Protein AF-0000000087668543 (afdb_homodimer)

Foldseek 3Di:
DDPPPPPPPPPPPPPPPPPPVVPPVPDDPDPDPDDDDCPPPVCCVDVPPCDLVLLLLLLQLVVQLVVLCVVLVVVLVVDDDPVVNVVSVVVSVVSNQVSSVVRPPGHPVRSVVLVVCLVVPVVSVVSNVVSNVVNDDDPD/DCPPPPPPPPPPPPPPPPPPVPDPPPDPPDPDPDDPDCPPPVCCVPVPPCDLVLLLLLLQLVVQLVVLCVVLVVVLVVDDDPVVNVVSVVVSVVSNQVSSVVRPPGHPVRSVVLVVCLVVPVVSVVSNVVSNVVNDDPPD

Organism: NCBI:txid484088

pLDDT: mean 70.45, std 29.73, range [24.36, 97.38]

Solvent-accessible surface area (backbone atoms only — not comparable to full-atom values): 17008 Å² total; per-residue (Å²): 137,85,77,74,76,72,77,75,76,76,79,76,79,79,77,81,74,76,78,71,78,69,67,73,80,75,77,85,73,80,83,73,80,72,82,79,77,78,72,76,61,84,52,80,59,65,93,59,71,82,44,70,68,43,43,43,27,40,31,54,23,49,53,46,32,51,49,47,52,54,57,46,50,54,52,46,74,72,42,85,49,69,63,60,36,50,43,50,50,53,51,41,19,44,49,40,44,47,38,29,58,68,29,69,80,40,46,63,68,52,46,47,48,48,49,52,42,33,73,74,31,71,69,49,32,52,54,38,50,56,36,33,63,71,66,44,75,76,73,126,134,86,70,76,74,75,74,78,77,78,80,77,80,78,78,83,74,78,78,70,87,57,74,74,80,75,75,83,74,83,81,70,79,70,80,79,76,79,72,74,60,82,52,78,61,63,95,59,71,81,45,69,69,44,43,43,27,40,31,54,22,49,53,45,33,51,48,45,51,52,57,44,51,54,52,46,74,73,42,87,48,69,61,59,35,50,45,52,50,54,51,44,18,45,48,40,45,46,36,28,60,67,29,71,79,41,46,64,68,53,45,47,50,50,52,52,42,32,72,75,30,71,69,48,31,51,54,36,51,55,37,34,65,71,67,42,76,77,74,126

Radius of gyration: 25.41 Å; Cα contacts (8 Å, |Δi|>4): 187; chains: 2; bounding box: 83×74×74 Å

Nearest PDB structures (foldseek):
  5mmm-assembly1_t  TM=3.058E-01  e=9.313E+00  Spinacia oleracea
  2z0n-assembly1_A-2 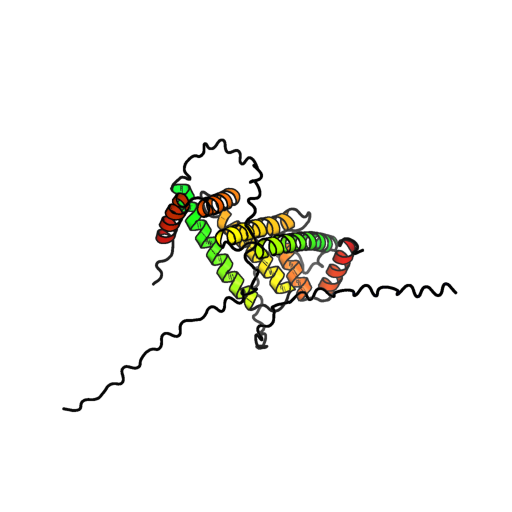 TM=3.887E-01  e=3.694E+00  Homo sapiens

Secondary structure (DSSP, 8-state):
--------------------------------------------S-S----HHHHHHHHHHHHHHHHHHHHHHHHHHT---HHHHHHHHHHHHHHHHHHHHTSTT--HHHHHHHHHHHHH-HHHHHHHHHHHHHHS----/--------------------------------------------S-S----HHHHHHHHHHHHHHHHHHHHHHHHHHT---HHHHHHHHHHHHHHHHHHHHTSTT--HHHHHHHHHHHHH-HHHHHHHHHHHHHHS----

Sequence (280 aa):
MITRHTRAASLSAAAFSLIFLGNAAFAQEKAQERPPIPGQVDSNGAGAAISDQKIEAFAVAYLHVDKVRQDYSAKLGATPDAAAKQKLQTEASKQMVQSVEATPGISVDEYSAILTAAQNDPAVAKRVQEKLQKSAPAQPMITRHTRAASLSAAAFSLIFLGNAAFAQEKAQERPPIPGQVDSNGAGAAISDQKIEAFAVAYLHVDKVRQDYSAKLGATPDAAAKQKLQTEASKQMVQSVEATPGISVDEYSAILTAAQNDPAVAKRVQEKLQKSAPAQP

Structure (mmCIF, N/CA/C/O backbone):
data_AF-0000000087668543-model_v1
#
loop_
_entity.id
_entity.type
_entity.pdbx_description
1 polymer 'DUF4168 domain-containing protein'
#
loop_
_atom_site.group_PDB
_atom_site.id
_atom_site.type_symbol
_atom_site.label_atom_id
_atom_site.label_alt_id
_atom_site.label_comp_id
_atom_site.label_asym_i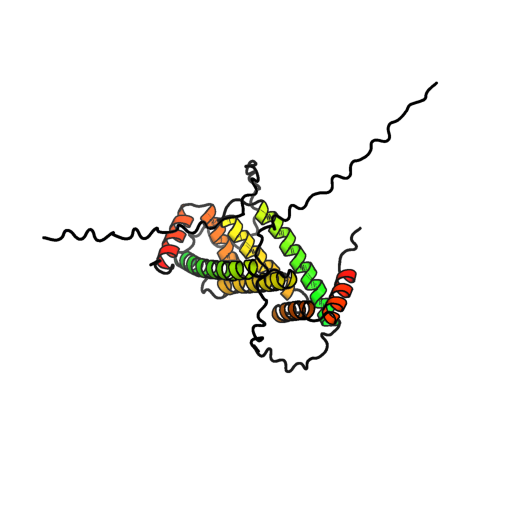d
_atom_site.label_entity_id
_atom_site.label_seq_id
_atom_site.pdbx_PDB_ins_code
_atom_site.Cartn_x
_atom_site.Cartn_y
_atom_site.Cartn_z
_atom_site.occupancy
_atom_site.B_iso_or_equiv
_atom_site.auth_seq_id
_atom_site.auth_comp_id
_atom_site.auth_asym_id
_atom_site.auth_atom_id
_atom_site.pdbx_PDB_model_num
ATOM 1 N N . MET A 1 1 ? -63.094 21.938 18.641 1 26.78 1 MET A N 1
ATOM 2 C CA . MET A 1 1 ? -61.688 22.375 18.516 1 26.78 1 MET A CA 1
ATOM 3 C C . MET A 1 1 ? -60.75 21.203 18.766 1 26.78 1 MET A C 1
ATOM 5 O O . MET A 1 1 ? -60.594 20.734 19.891 1 26.78 1 MET A O 1
ATOM 9 N N . ILE A 1 2 ? -60.656 20.109 17.922 1 35.19 2 ILE A N 1
ATOM 10 C CA . ILE A 1 2 ? -60.156 18.75 17.859 1 35.19 2 ILE A CA 1
ATOM 11 C C . ILE A 1 2 ? -58.625 18.766 17.859 1 35.19 2 ILE A C 1
ATOM 13 O O . ILE A 1 2 ? -58 19.375 16.969 1 35.19 2 ILE A O 1
ATOM 17 N N . THR A 1 3 ? -58.031 18.719 19.016 1 38.5 3 THR A N 1
ATOM 18 C CA . THR A 1 3 ? -56.688 18.641 19.516 1 38.5 3 THR A CA 1
ATOM 19 C C . THR A 1 3 ? -55.938 17.453 18.906 1 38.5 3 THR A C 1
ATOM 21 O O . THR A 1 3 ? -56.188 16.312 19.297 1 38.5 3 THR A O 1
ATOM 24 N N . ARG A 1 4 ? -56.031 17.281 17.641 1 34.44 4 ARG A N 1
ATOM 25 C CA . ARG A 1 4 ? -55.344 16.109 17.078 1 34.44 4 ARG A CA 1
ATOM 26 C C . ARG A 1 4 ? -53.875 16.141 17.406 1 34.44 4 ARG A C 1
ATOM 28 O O . ARG A 1 4 ? -53.219 17.172 17.203 1 34.44 4 ARG A O 1
ATOM 35 N N . HIS A 1 5 ? -53.5 15.477 18.453 1 35.28 5 HIS A N 1
ATOM 36 C CA . HIS A 1 5 ? -52.219 15.125 19 1 35.28 5 HIS A CA 1
ATOM 37 C C . HIS A 1 5 ? -51.312 14.508 17.938 1 35.28 5 HIS A C 1
ATOM 39 O O . HIS A 1 5 ? -51.594 13.422 17.422 1 35.28 5 HIS A O 1
ATOM 45 N N . THR A 1 6 ? -51.125 15.203 16.922 1 32.44 6 THR A N 1
ATOM 46 C CA . THR A 1 6 ? -50.156 14.688 15.938 1 32.44 6 THR A CA 1
ATOM 47 C C . THR A 1 6 ? -48.875 14.234 16.609 1 32.44 6 THR A C 1
ATOM 49 O O . THR A 1 6 ? -48.25 15.008 17.328 1 32.44 6 THR A O 1
ATOM 52 N N . ARG A 1 7 ? -48.75 12.922 16.859 1 34.28 7 ARG A N 1
ATOM 53 C CA . ARG A 1 7 ? -47.594 12.148 17.344 1 34.28 7 ARG A CA 1
ATOM 54 C C . ARG A 1 7 ? -46.344 12.484 16.547 1 34.28 7 ARG A C 1
ATOM 56 O O . ARG A 1 7 ? -46.312 12.367 15.32 1 34.28 7 ARG A O 1
ATOM 63 N N . ALA A 1 8 ? -45.688 13.555 16.875 1 32.34 8 ALA A N 1
ATOM 64 C CA . ALA A 1 8 ? -44.344 13.898 16.406 1 32.34 8 ALA A CA 1
ATOM 65 C C . ALA A 1 8 ? -43.406 12.688 16.453 1 32.34 8 ALA A C 1
ATOM 67 O O . ALA A 1 8 ? -43.25 12.078 17.516 1 32.34 8 ALA A O 1
ATOM 68 N N . ALA A 1 9 ? -43.562 11.891 15.438 1 30.28 9 ALA A N 1
ATOM 69 C CA . ALA A 1 9 ? -42.688 10.711 15.258 1 30.28 9 ALA A CA 1
ATOM 70 C C . ALA A 1 9 ? -41.25 11.062 15.484 1 30.28 9 ALA A C 1
ATOM 72 O O . ALA A 1 9 ? -40.719 12.047 14.938 1 30.28 9 ALA A O 1
ATOM 73 N N . SER A 1 10 ? -40.719 10.797 16.672 1 30.34 10 SER A N 1
ATOM 74 C CA . SER A 1 10 ? -39.344 10.867 17.156 1 30.34 10 SER A CA 1
ATOM 75 C C . SER A 1 10 ? -38.375 10.086 16.25 1 30.34 10 SER A C 1
ATOM 77 O O . SER A 1 10 ? -38.594 8.891 16.016 1 30.34 10 SER A O 1
ATOM 79 N N . LEU A 1 11 ? -37.969 10.688 15.172 1 30.94 11 LEU A N 1
ATOM 80 C CA . LEU A 1 11 ? -36.938 10.156 14.305 1 30.94 11 LEU A CA 1
ATOM 81 C C . LEU A 1 11 ? -35.688 9.773 15.109 1 30.94 11 LEU A C 1
ATOM 83 O O . LEU A 1 11 ? -35.062 10.625 15.75 1 30.94 11 LEU A O 1
ATOM 87 N N . SER A 1 12 ? -35.656 8.625 15.734 1 30.23 12 SER A N 1
ATOM 88 C CA . SER A 1 12 ? -34.531 8.031 16.438 1 30.23 12 SER A CA 1
ATOM 89 C C . SER A 1 12 ? -33.312 7.945 15.555 1 30.23 12 SER A C 1
ATOM 91 O O . SER A 1 12 ? -33.375 7.438 14.438 1 30.23 12 SER A O 1
ATOM 93 N N . ALA A 1 13 ? -32.406 8.938 15.633 1 28.8 13 ALA A N 1
ATOM 94 C CA . ALA A 1 13 ? -31.078 9.016 15.055 1 28.8 13 ALA A CA 1
ATOM 95 C C . ALA A 1 13 ? -30.234 7.797 15.445 1 28.8 13 ALA A C 1
ATOM 97 O O . ALA A 1 13 ? -29.953 7.582 16.625 1 28.8 13 ALA A O 1
ATOM 98 N N . ALA A 1 14 ? -30.438 6.625 14.891 1 28.27 14 ALA A N 1
ATOM 99 C CA . ALA A 1 14 ? -29.594 5.453 15.102 1 28.27 14 ALA A CA 1
ATOM 100 C C . ALA A 1 14 ? -28.125 5.789 14.883 1 28.27 14 ALA A C 1
ATOM 102 O O . ALA A 1 14 ? -27.734 6.277 13.82 1 28.27 14 ALA A O 1
ATOM 103 N N . ALA A 1 15 ? -27.312 6.16 15.883 1 27.02 15 ALA A N 1
ATOM 104 C CA . ALA A 1 15 ? -25.859 6.312 15.992 1 27.02 15 ALA A CA 1
ATOM 105 C C . ALA A 1 15 ? -25.141 5.051 15.531 1 27.02 15 ALA A C 1
ATOM 107 O O . ALA A 1 15 ? -25.422 3.955 16.031 1 27.02 15 ALA A O 1
ATOM 108 N N . PHE A 1 16 ? -24.797 4.883 14.281 1 28.3 16 PHE A N 1
ATOM 109 C CA . PHE A 1 16 ? -24 3.836 13.641 1 28.3 16 PHE A CA 1
ATOM 110 C C . PHE A 1 16 ? -22.734 3.568 14.43 1 28.3 16 PHE A C 1
ATOM 112 O O . PHE A 1 16 ? -21.906 4.469 14.609 1 28.3 16 PHE A O 1
ATOM 119 N N . SER A 1 17 ? -22.703 2.723 15.438 1 27.91 17 SER A N 1
ATOM 120 C CA . SER A 1 17 ? -21.594 2.15 16.188 1 27.91 17 SER A CA 1
ATOM 121 C C . SER A 1 17 ? -20.562 1.506 15.258 1 27.91 17 SER A C 1
ATOM 123 O O . SER A 1 17 ? -20.891 0.553 14.547 1 27.91 17 SER A O 1
ATOM 125 N N . LEU A 1 18 ? -19.766 2.26 14.641 1 29.11 18 LEU A N 1
ATOM 126 C CA . LEU A 1 18 ? -18.547 1.726 14.023 1 29.11 18 LEU A CA 1
ATOM 127 C C . LEU A 1 18 ? -17.797 0.831 15 1 29.11 18 LEU A C 1
ATOM 129 O O . LEU A 1 18 ? -17.25 1.311 16 1 29.11 18 LEU A O 1
ATOM 133 N N . ILE A 1 19 ? -18.266 -0.34 15.234 1 31.23 19 ILE A N 1
ATOM 134 C CA . ILE A 1 19 ? -17.594 -1.412 15.953 1 31.23 19 ILE A CA 1
ATOM 135 C C . ILE A 1 19 ? -16.141 -1.511 15.484 1 31.23 19 ILE A C 1
ATOM 137 O O . ILE A 1 19 ? -15.875 -1.852 14.328 1 31.23 19 ILE A O 1
ATOM 141 N N . PHE A 1 20 ? -15.258 -0.648 15.992 1 29.02 20 PHE A N 1
ATOM 142 C CA . PHE A 1 20 ? -13.805 -0.773 16.047 1 29.02 20 PHE A CA 1
ATOM 143 C C . PHE A 1 20 ? -13.398 -2.066 16.734 1 29.02 20 PHE A C 1
ATOM 145 O O . PHE A 1 20 ? -13.516 -2.186 17.953 1 29.02 20 PHE A O 1
ATOM 152 N N . LEU A 1 21 ? -13.625 -3.236 16.141 1 30.5 21 LEU A N 1
ATOM 153 C CA . LEU A 1 21 ? -13.086 -4.504 16.625 1 30.5 21 LEU A CA 1
ATOM 154 C C . LEU A 1 21 ? -11.625 -4.352 17.031 1 30.5 21 LEU A C 1
ATOM 156 O O . LEU A 1 21 ? -10.891 -5.344 17.109 1 30.5 21 LEU A O 1
ATOM 160 N N . GLY A 1 22 ? -11.016 -3.293 16.953 1 29.88 22 GLY A N 1
ATOM 161 C CA . GLY A 1 22 ? -9.617 -3.262 17.328 1 29.88 22 GLY A CA 1
ATOM 162 C C . GLY A 1 22 ? -9.398 -3.543 18.812 1 29.88 22 GLY A C 1
ATOM 163 O O . GLY A 1 22 ? -8.344 -3.213 19.359 1 29.88 22 GLY A O 1
ATOM 164 N N . ASN A 1 23 ? -10.258 -4.266 19.578 1 28.47 23 ASN A N 1
ATOM 165 C CA . ASN A 1 23 ? -10 -3.959 20.984 1 28.47 23 ASN A CA 1
ATOM 166 C C . ASN A 1 23 ? -8.734 -4.656 21.469 1 28.47 23 ASN A C 1
ATOM 168 O O . ASN A 1 23 ? -8.812 -5.656 22.188 1 28.47 23 ASN A O 1
ATOM 172 N N . ALA A 1 24 ? -8.008 -5.453 20.766 1 28.3 24 ALA A N 1
ATOM 173 C CA . ALA A 1 24 ? -7.062 -6.117 21.656 1 28.3 24 ALA A CA 1
ATOM 174 C C . ALA A 1 24 ? -6.414 -5.113 22.609 1 28.3 24 ALA A C 1
ATOM 176 O O . ALA A 1 24 ? -6.156 -3.969 22.234 1 28.3 24 ALA A O 1
ATOM 177 N N . ALA A 1 25 ? -6.574 -5.281 23.984 1 26.44 25 ALA A N 1
ATOM 178 C CA . ALA A 1 25 ? -6.145 -4.574 25.188 1 26.44 25 ALA A CA 1
ATOM 179 C C . ALA A 1 25 ? -4.629 -4.41 25.219 1 26.44 25 ALA A C 1
ATOM 181 O O . ALA A 1 25 ? -3.906 -5.316 25.641 1 26.44 25 ALA A O 1
ATOM 182 N N . PHE A 1 26 ? -3.902 -4.414 24.094 1 27.53 26 PHE A N 1
ATOM 183 C CA . PHE A 1 26 ? -2.465 -4.328 24.328 1 27.53 26 PHE A CA 1
ATOM 184 C C . PHE A 1 26 ? -2.135 -3.191 25.281 1 27.53 26 PHE A C 1
ATOM 186 O O . PHE A 1 26 ? -2.623 -2.072 25.125 1 27.53 26 PHE A O 1
ATOM 193 N N . ALA A 1 27 ? -1.872 -3.572 26.594 1 26.72 27 ALA A N 1
ATOM 194 C CA . ALA A 1 27 ? -1.328 -2.826 27.719 1 26.72 27 ALA A CA 1
ATOM 195 C C . ALA A 1 27 ? -0.276 -1.821 27.266 1 26.72 27 ALA A C 1
ATOM 197 O O . ALA A 1 27 ? 0.324 -1.984 26.203 1 26.72 27 ALA A O 1
ATOM 198 N N . GLN A 1 28 ? -0.192 -0.611 28.047 1 29.22 28 GLN A N 1
ATOM 199 C CA . GLN A 1 28 ? 0.409 0.717 28 1 29.22 28 GLN A CA 1
ATOM 200 C C . GLN A 1 28 ? 1.929 0.637 28.109 1 29.22 28 GLN A C 1
ATOM 202 O O . GLN A 1 28 ? 2.5 0.99 29.141 1 29.22 28 GLN A O 1
ATOM 207 N N . GLU A 1 29 ? 2.584 -0.445 27.578 1 28.53 29 GLU A N 1
ATOM 208 C CA . GLU A 1 29 ? 3.963 -0.311 28.031 1 28.53 29 GLU A CA 1
ATOM 209 C C . GLU A 1 29 ? 4.547 1.042 27.625 1 28.53 29 GLU A C 1
ATOM 211 O O . GLU A 1 29 ? 4.168 1.612 26.609 1 28.53 29 GLU A O 1
ATOM 216 N N . LYS A 1 30 ? 5.672 1.443 28.5 1 24.36 30 LYS A N 1
ATOM 217 C CA . LYS A 1 30 ? 6.535 2.615 28.594 1 24.36 30 LYS A CA 1
ATOM 218 C C . LYS A 1 30 ? 7.25 2.889 27.281 1 24.36 30 LYS A C 1
ATOM 220 O O . LYS A 1 30 ? 7.922 2.008 26.734 1 24.36 30 LYS A O 1
ATOM 225 N N . ALA A 1 31 ? 6.953 3.971 26.516 1 28.39 31 ALA A N 1
ATOM 226 C CA . ALA A 1 31 ? 7.457 4.652 25.328 1 28.39 31 ALA A CA 1
ATOM 227 C C . ALA A 1 31 ? 8.969 4.828 25.406 1 28.39 31 ALA A C 1
ATOM 229 O O . ALA A 1 31 ? 9.469 5.668 26.156 1 28.39 31 ALA A O 1
ATOM 230 N N . GLN A 1 32 ? 9.734 3.701 25.469 1 27.61 32 GLN A N 1
ATOM 231 C CA . GLN A 1 32 ? 11.141 4.09 25.406 1 27.61 32 GLN A CA 1
ATOM 232 C C . GLN A 1 32 ? 11.453 4.82 24.109 1 27.61 32 GLN A C 1
ATOM 234 O O . GLN A 1 32 ? 11.062 4.371 23.016 1 27.61 32 GLN A O 1
ATOM 239 N N . GLU A 1 33 ? 11.914 6.059 24.188 1 25.3 33 GLU A N 1
ATOM 240 C CA . GLU A 1 33 ? 12.406 7.043 23.219 1 25.3 33 GLU A CA 1
ATOM 241 C C . GLU A 1 33 ? 13.477 6.445 22.312 1 25.3 33 GLU A C 1
ATOM 243 O O . GLU A 1 33 ? 14.578 6.137 22.766 1 25.3 33 GLU A O 1
ATOM 248 N N . ARG A 1 34 ? 13.195 5.465 21.578 1 31.59 34 ARG A N 1
ATOM 249 C CA . ARG A 1 34 ? 14.305 5.129 20.688 1 31.59 34 ARG A CA 1
ATOM 250 C C . ARG A 1 34 ? 14.766 6.352 19.906 1 31.59 34 ARG A C 1
ATOM 252 O O . ARG A 1 34 ? 13.938 7.113 19.391 1 31.59 34 ARG A O 1
ATOM 259 N N . PRO A 1 35 ? 16.156 6.699 19.812 1 28.09 35 PRO A N 1
ATOM 260 C CA . PRO A 1 35 ? 16.766 7.836 19.109 1 28.09 35 PRO A CA 1
ATOM 261 C C . PRO A 1 35 ? 16.531 7.781 17.594 1 28.09 35 PRO A C 1
ATOM 263 O O . PRO A 1 35 ? 16.422 6.695 17.031 1 28.09 35 PRO A O 1
ATOM 266 N N . PRO A 1 36 ? 16 8.75 16.906 1 29.45 36 PRO A N 1
ATOM 267 C CA . PRO A 1 36 ? 15.703 8.961 15.484 1 29.45 36 PRO A CA 1
ATOM 268 C C . PRO A 1 36 ? 16.891 8.648 14.578 1 29.45 36 PRO A C 1
ATOM 270 O O . PRO A 1 36 ? 18.031 8.953 14.938 1 29.45 36 PRO A O 1
ATOM 273 N N . ILE A 1 37 ? 17 7.562 14.047 1 29.14 37 ILE A N 1
ATOM 274 C CA . ILE A 1 37 ? 18.031 7.309 13.039 1 29.14 37 ILE A CA 1
ATOM 275 C C . ILE A 1 37 ? 18.031 8.43 12.008 1 29.14 37 ILE A C 1
ATOM 277 O O . ILE A 1 37 ? 16.984 8.773 11.453 1 29.14 37 ILE A O 1
ATOM 281 N N . PRO A 1 38 ? 19.109 9.32 11.805 1 29 38 PRO A N 1
ATOM 282 C CA . PRO A 1 38 ? 19.297 10.484 10.938 1 29 38 PRO A CA 1
ATOM 283 C C . PRO A 1 38 ? 19.25 10.141 9.453 1 29 38 PRO A C 1
ATOM 285 O O . PRO A 1 38 ? 20.188 9.516 8.938 1 29 38 PRO A O 1
ATOM 288 N N . GLY A 1 39 ? 18.5 9.328 8.93 1 32.03 39 GLY A N 1
ATOM 289 C CA . GLY A 1 39 ? 18.625 9.312 7.48 1 32.03 39 GLY A CA 1
ATOM 290 C C . GLY A 1 39 ? 18.562 10.695 6.863 1 32.03 39 GLY A C 1
ATOM 291 O O . GLY A 1 39 ? 17.703 11.508 7.211 1 32.03 39 GLY A O 1
ATOM 292 N N . GLN A 1 40 ? 19.719 11.195 6.453 1 30.2 40 GLN A N 1
ATOM 293 C CA . GLN A 1 40 ? 20.047 12.516 5.93 1 30.2 40 GLN A CA 1
ATOM 294 C C . GLN A 1 40 ? 19.156 12.883 4.75 1 30.2 40 GLN A C 1
ATOM 296 O O . GLN A 1 40 ? 19.297 12.32 3.66 1 30.2 40 GLN A O 1
ATOM 301 N N . VAL A 1 41 ? 17.906 12.93 4.902 1 33.97 41 VAL A N 1
ATOM 302 C CA . VAL A 1 41 ? 17.25 13.766 3.896 1 33.97 41 VAL A CA 1
ATOM 303 C C . VAL A 1 41 ? 18.109 14.992 3.609 1 33.97 41 VAL A C 1
ATOM 305 O O . VAL A 1 41 ? 18.578 15.656 4.535 1 33.97 41 VAL A O 1
ATOM 308 N N . ASP A 1 42 ? 19.016 14.922 2.684 1 30.92 42 ASP A N 1
ATOM 309 C CA . ASP A 1 42 ? 19.594 16.188 2.254 1 30.92 42 ASP A CA 1
ATOM 310 C C . ASP A 1 42 ? 18.672 17.359 2.629 1 30.92 42 ASP A C 1
ATOM 312 O O . ASP A 1 42 ? 17.609 17.531 2.037 1 30.92 42 ASP A O 1
ATOM 316 N N . SER A 1 43 ? 18.562 17.516 3.896 1 32.72 43 SER A N 1
ATOM 317 C CA . SER A 1 43 ? 18.156 18.672 4.684 1 32.72 43 SER A CA 1
ATOM 318 C C . SER A 1 43 ? 18.906 19.922 4.25 1 32.72 43 SER A C 1
ATOM 320 O O . SER A 1 43 ? 19.75 20.438 4.992 1 32.72 43 SER A O 1
ATOM 322 N N . ASN A 1 44 ? 19.844 19.859 3.355 1 33.12 44 ASN A N 1
ATOM 323 C CA . ASN A 1 44 ? 20.172 21.266 3.127 1 33.12 44 ASN A CA 1
ATOM 324 C C . ASN A 1 44 ? 18.984 22.172 3.426 1 33.12 44 ASN A C 1
ATOM 326 O O . ASN A 1 44 ? 19.016 23.359 3.102 1 33.12 44 ASN A O 1
ATOM 330 N N . GLY A 1 45 ? 17.766 21.672 3.268 1 30.89 45 GLY A N 1
ATOM 331 C CA . GLY A 1 45 ? 16.797 22.609 3.807 1 30.89 45 GLY A CA 1
ATOM 332 C C . GLY A 1 45 ? 17.062 22.984 5.254 1 30.89 45 GLY A C 1
ATOM 333 O O . GLY A 1 45 ? 17.516 22.156 6.035 1 30.89 45 GLY A O 1
ATOM 334 N N . ALA A 1 46 ? 17.703 23.969 5.859 1 31.61 46 ALA A N 1
ATOM 335 C CA . ALA A 1 46 ? 17.344 24.781 7.023 1 31.61 46 ALA A CA 1
ATOM 336 C C . ALA A 1 46 ? 16.094 24.25 7.707 1 31.61 46 ALA A C 1
ATOM 338 O O . ALA A 1 46 ? 15.281 23.562 7.074 1 31.61 46 ALA A O 1
ATOM 339 N N . GLY A 1 47 ? 15.875 23.75 9.023 1 41.16 47 GLY A N 1
ATOM 340 C CA . GLY A 1 47 ? 14.633 23.812 9.773 1 41.16 47 GLY A CA 1
ATOM 341 C C . GLY A 1 47 ? 13.562 24.641 9.086 1 41.16 47 GLY A C 1
ATOM 342 O O . GLY A 1 47 ? 12.961 25.531 9.688 1 41.16 47 GLY A O 1
ATOM 343 N N . ALA A 1 48 ? 13.719 25 7.953 1 46.88 48 ALA A N 1
ATOM 344 C CA . ALA A 1 48 ? 12.898 25.859 7.117 1 46.88 48 ALA A CA 1
ATOM 345 C C . ALA A 1 48 ? 11.422 25.484 7.219 1 46.88 48 ALA A C 1
ATOM 347 O O . ALA A 1 48 ? 11.07 24.312 7.191 1 46.88 48 ALA A O 1
ATOM 348 N N . ALA A 1 49 ? 10.586 26.234 7.984 1 70.56 49 ALA A N 1
ATOM 349 C CA . ALA A 1 49 ? 9.141 26.25 8.18 1 70.56 49 ALA A CA 1
ATOM 350 C C . ALA A 1 49 ? 8.422 25.625 6.977 1 70.56 49 ALA A C 1
ATOM 352 O O . ALA A 1 49 ? 8.773 25.906 5.828 1 70.56 49 ALA A O 1
ATOM 353 N N . ILE A 1 50 ? 8.055 24.203 7.203 1 90.5 50 ILE A N 1
ATOM 354 C CA . ILE A 1 50 ? 7.145 23.672 6.191 1 90.5 50 ILE A CA 1
ATOM 355 C C . ILE A 1 50 ? 6.324 24.812 5.586 1 90.5 50 ILE A C 1
ATOM 357 O O . ILE A 1 50 ? 5.617 25.516 6.305 1 90.5 50 ILE A O 1
ATOM 361 N N . SER A 1 51 ? 6.551 25.062 4.309 1 93.06 51 SER A N 1
ATOM 362 C CA . SER A 1 51 ? 5.812 26.156 3.67 1 93.06 51 SER A CA 1
ATOM 363 C C . SER A 1 51 ? 4.312 25.891 3.697 1 93.06 51 SER A C 1
ATOM 365 O O . SER A 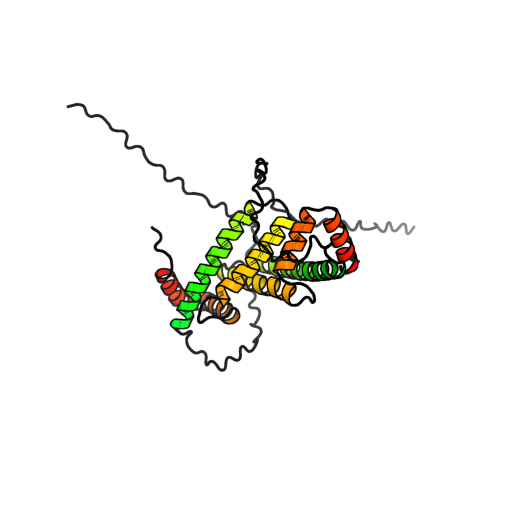1 51 ? 3.877 24.75 3.826 1 93.06 51 SER A O 1
ATOM 367 N N . ASP A 1 52 ? 3.65 26.969 3.547 1 94.12 52 ASP A N 1
ATOM 368 C CA . ASP A 1 52 ? 2.197 26.844 3.486 1 94.12 52 ASP A CA 1
ATOM 369 C C . ASP A 1 52 ? 1.77 26.016 2.273 1 94.12 52 ASP A C 1
ATOM 371 O O . ASP A 1 52 ? 0.811 25.25 2.346 1 94.12 52 ASP A O 1
ATOM 375 N N . GLN A 1 53 ? 2.463 26.188 1.163 1 94.38 53 GLN A N 1
ATOM 376 C CA . GLN A 1 53 ? 2.164 25.453 -0.059 1 94.38 53 GLN A CA 1
ATOM 377 C C . GLN A 1 53 ? 2.369 23.953 0.141 1 94.38 53 GLN A C 1
ATOM 379 O O . GLN A 1 53 ? 1.596 23.141 -0.373 1 94.38 53 GLN A O 1
ATOM 384 N N . LYS A 1 54 ? 3.375 23.625 0.843 1 97 54 LYS A N 1
ATOM 385 C CA . LYS A 1 54 ? 3.67 22.219 1.111 1 97 54 LYS A CA 1
ATOM 386 C C . LYS A 1 54 ? 2.621 21.609 2.031 1 97 54 LYS A C 1
ATOM 388 O O . LYS A 1 54 ? 2.189 20.469 1.817 1 97 54 LYS A O 1
ATOM 393 N N . ILE A 1 55 ? 2.225 22.375 3.057 1 97.38 55 ILE A N 1
ATOM 394 C CA . ILE A 1 55 ? 1.196 21.906 3.977 1 97.38 55 ILE A CA 1
ATOM 395 C C . ILE A 1 55 ? -0.121 21.719 3.227 1 97.38 55 ILE A C 1
ATOM 397 O O . ILE A 1 55 ? -0.864 20.766 3.488 1 97.38 55 ILE A O 1
ATOM 401 N N . GLU A 1 56 ? -0.382 22.609 2.295 1 95.62 56 GLU A N 1
ATOM 402 C CA . GLU A 1 56 ? -1.584 22.484 1.477 1 95.62 56 GLU A CA 1
ATOM 403 C C . GLU A 1 56 ? -1.527 21.234 0.603 1 95.62 56 GLU A C 1
ATOM 405 O O . GLU A 1 56 ? -2.51 20.484 0.502 1 95.62 56 GLU A O 1
ATOM 410 N N . ALA A 1 57 ? -0.396 21.016 -0.046 1 96.5 57 ALA A N 1
ATOM 411 C CA . ALA A 1 57 ? -0.218 19.812 -0.861 1 96.5 57 ALA A CA 1
ATOM 412 C C . ALA A 1 57 ? -0.368 18.547 -0.018 1 96.5 57 ALA A C 1
ATOM 414 O O . ALA A 1 57 ? -0.957 17.562 -0.466 1 96.5 57 ALA A O 1
ATOM 415 N N . PHE A 1 58 ? 0.151 18.625 1.173 1 97.06 58 PHE A N 1
ATOM 416 C CA . PHE A 1 58 ? 0.01 17.516 2.107 1 97.06 58 PHE A CA 1
ATOM 417 C C . PHE A 1 58 ? -1.458 17.266 2.424 1 97.06 58 PHE A C 1
ATOM 419 O O . PHE A 1 58 ? -1.914 16.125 2.389 1 97.06 58 PHE A O 1
ATOM 426 N N . ALA A 1 59 ? -2.133 18.266 2.805 1 96 59 ALA A N 1
ATOM 427 C CA . ALA A 1 59 ? -3.535 18.109 3.18 1 96 59 ALA A CA 1
ATOM 428 C C . ALA A 1 59 ? -4.336 17.469 2.047 1 96 59 ALA A C 1
ATOM 430 O O . ALA A 1 59 ? -5.145 16.562 2.281 1 96 59 ALA A O 1
ATOM 431 N N . VAL A 1 60 ? -4.07 17.859 0.796 1 96.19 60 VAL A N 1
ATOM 432 C CA . VAL A 1 60 ? -4.762 17.312 -0.365 1 96.19 60 VAL A CA 1
ATOM 433 C C . VAL A 1 60 ? -4.406 15.844 -0.529 1 96.19 60 VAL A C 1
ATOM 435 O O . VAL A 1 60 ? -5.289 15 -0.697 1 96.19 60 VAL A O 1
ATOM 438 N N . ALA A 1 61 ? -3.086 15.562 -0.466 1 96.25 61 ALA A N 1
ATOM 439 C CA . ALA A 1 61 ? -2.641 14.172 -0.579 1 96.25 61 ALA A CA 1
ATOM 440 C C . ALA A 1 61 ? -3.234 13.312 0.533 1 96.25 61 ALA A C 1
ATOM 442 O O . ALA A 1 61 ? -3.639 12.172 0.295 1 96.25 61 ALA A O 1
ATOM 443 N N . TYR A 1 62 ? -3.262 13.898 1.759 1 95.12 62 TYR A N 1
ATOM 444 C CA . TYR A 1 62 ? -3.805 13.188 2.912 1 95.12 62 TYR A CA 1
ATOM 445 C C . TYR A 1 62 ? -5.254 12.781 2.674 1 95.12 62 TYR A C 1
ATOM 447 O O . TYR A 1 62 ? -5.648 11.648 2.969 1 95.12 62 TYR A O 1
ATOM 455 N N . LEU A 1 63 ? -6.023 13.656 2.15 1 94.75 63 LEU A N 1
ATOM 456 C CA . LEU A 1 63 ? -7.43 13.375 1.889 1 94.75 63 LEU A CA 1
ATOM 457 C C . LEU A 1 63 ? -7.574 12.312 0.803 1 94.75 63 LEU A C 1
ATOM 459 O O . LEU A 1 63 ? -8.461 11.461 0.878 1 94.75 63 LEU A O 1
ATOM 463 N N . HIS A 1 64 ? -6.707 12.32 -0.203 1 95 64 HIS A N 1
ATOM 464 C CA . HIS A 1 64 ? -6.73 11.297 -1.24 1 95 64 HIS A CA 1
ATOM 465 C C . HIS A 1 64 ? -6.363 9.93 -0.672 1 95 64 HIS A C 1
ATOM 467 O O . HIS A 1 64 ? -7.02 8.93 -0.975 1 95 64 HIS A O 1
ATOM 473 N N . VAL A 1 65 ? -5.355 9.875 0.138 1 95.25 65 VAL A N 1
ATOM 474 C CA . VAL A 1 65 ? -4.93 8.641 0.785 1 95.25 65 VAL A CA 1
ATOM 475 C C . VAL A 1 65 ? -6.047 8.109 1.684 1 95.25 65 VAL A C 1
ATOM 477 O O . VAL A 1 65 ? -6.316 6.91 1.708 1 95.25 65 VAL A O 1
ATOM 480 N N . ASP A 1 66 ? -6.641 9.023 2.463 1 92.56 66 ASP A N 1
ATOM 481 C CA . ASP A 1 66 ? -7.734 8.641 3.354 1 92.56 66 ASP A CA 1
ATOM 482 C C . ASP A 1 66 ? -8.891 8.023 2.574 1 92.56 66 ASP A C 1
ATOM 484 O O . ASP A 1 66 ? -9.477 7.027 3.01 1 92.56 66 ASP A O 1
ATOM 488 N N . LYS A 1 67 ? -9.211 8.523 1.408 1 94.06 67 LYS A N 1
ATOM 489 C CA . LYS A 1 67 ? -10.266 7.98 0.566 1 94.06 67 LYS A CA 1
ATOM 490 C C . LYS A 1 67 ? -9.914 6.578 0.078 1 94.06 67 LYS A C 1
ATOM 492 O O . LYS A 1 67 ? -10.758 5.676 0.099 1 94.06 67 LYS A O 1
ATOM 497 N N . VAL A 1 68 ? -8.664 6.422 -0.388 1 95.94 68 VAL A N 1
ATOM 498 C CA . VAL A 1 68 ? -8.211 5.105 -0.832 1 95.94 68 VAL A CA 1
ATOM 499 C C . VAL A 1 68 ? -8.344 4.102 0.313 1 95.94 68 VAL A C 1
ATOM 501 O O . VAL A 1 68 ? -8.836 2.99 0.12 1 95.94 68 VAL A O 1
ATOM 504 N N . ARG A 1 69 ? -7.852 4.473 1.45 1 93.06 69 ARG A N 1
ATOM 505 C CA . ARG A 1 69 ? -7.922 3.615 2.627 1 93.06 69 ARG A CA 1
ATOM 506 C C . ARG A 1 69 ? -9.359 3.211 2.928 1 93.06 69 ARG A C 1
ATOM 508 O O . ARG A 1 69 ? -9.641 2.035 3.166 1 93.06 69 ARG A O 1
ATOM 515 N N . GLN A 1 70 ? -10.297 4.148 2.9 1 90.62 70 GLN A N 1
ATOM 516 C CA . GLN A 1 70 ? -11.695 3.889 3.195 1 90.62 70 GLN A CA 1
ATOM 517 C C . GLN A 1 70 ? -12.312 2.959 2.154 1 90.62 70 GLN A C 1
ATOM 519 O O . GLN A 1 70 ? -12.977 1.979 2.504 1 90.62 70 GLN A O 1
ATOM 524 N N . ASP A 1 71 ? -12.078 3.244 0.91 1 95.5 71 ASP A N 1
ATOM 525 C CA . ASP A 1 71 ? -12.641 2.447 -0.177 1 95.5 71 ASP A CA 1
ATOM 526 C C . ASP A 1 71 ? -12.141 1.007 -0.117 1 95.5 71 ASP A C 1
ATOM 528 O O . ASP A 1 71 ? -12.922 0.066 -0.247 1 95.5 71 ASP A O 1
ATOM 532 N N . TYR A 1 72 ? -10.891 0.862 0.11 1 94.81 72 TYR A N 1
ATOM 533 C CA . TYR A 1 72 ? -10.328 -0.484 0.066 1 94.81 72 TYR A CA 1
ATOM 534 C C . TYR A 1 72 ? -10.586 -1.225 1.373 1 94.81 72 TYR A C 1
ATOM 536 O O . TYR A 1 72 ? -10.656 -2.455 1.394 1 94.81 72 TYR A O 1
ATOM 544 N N . SER A 1 73 ? -10.688 -0.481 2.514 1 91.19 73 SER A N 1
ATOM 545 C CA . SER A 1 73 ? -11.094 -1.134 3.754 1 91.19 73 SER A CA 1
ATOM 546 C C . SER A 1 73 ? -12.461 -1.792 3.611 1 91.19 73 SER A C 1
ATOM 548 O O . SER A 1 73 ? -12.672 -2.908 4.09 1 91.19 73 SER A O 1
ATOM 550 N N . ALA A 1 74 ? -13.352 -1.157 2.951 1 92.12 74 ALA A N 1
ATOM 551 C CA . ALA A 1 74 ? -14.688 -1.694 2.703 1 92.12 74 ALA A CA 1
ATOM 552 C C . ALA A 1 74 ? -14.625 -2.936 1.818 1 92.12 74 ALA A C 1
ATOM 554 O O . ALA A 1 74 ? -15.266 -3.947 2.109 1 92.12 74 ALA A O 1
ATOM 555 N N . LYS A 1 75 ? -13.828 -2.871 0.795 1 94.5 75 LYS A N 1
ATOM 556 C CA . LYS A 1 75 ? -13.672 -4.004 -0.115 1 94.5 75 LYS A CA 1
ATOM 557 C C . LYS A 1 75 ? -13.047 -5.199 0.596 1 94.5 75 LYS A C 1
ATOM 559 O O . LYS A 1 75 ? -13.484 -6.336 0.411 1 94.5 75 LYS A O 1
ATOM 564 N N . LEU A 1 76 ? -12.039 -4.898 1.346 1 92.94 76 LEU A N 1
ATOM 565 C CA . LEU A 1 76 ? -11.336 -5.945 2.076 1 92.94 76 LEU A CA 1
ATOM 566 C C . LEU A 1 76 ? -12.258 -6.629 3.08 1 92.94 76 LEU A C 1
ATOM 568 O O . LEU A 1 76 ? -12.203 -7.848 3.248 1 92.94 76 LEU A O 1
ATOM 572 N N . GLY A 1 77 ? -13.109 -5.879 3.768 1 90.69 77 GLY A N 1
ATOM 573 C CA . GLY A 1 77 ? -14.062 -6.426 4.727 1 90.69 77 GLY A CA 1
ATOM 574 C C . GLY A 1 77 ? -15.109 -7.316 4.086 1 90.69 77 GLY A C 1
ATOM 575 O O . GLY A 1 77 ? -15.602 -8.25 4.719 1 90.69 77 GLY A O 1
ATOM 576 N N . ALA A 1 78 ? -15.305 -7.141 2.854 1 91.12 78 ALA A N 1
ATOM 577 C CA . ALA A 1 78 ? -16.359 -7.855 2.141 1 91.12 78 ALA A CA 1
ATOM 578 C C . ALA A 1 78 ? -15.797 -9.062 1.39 1 91.12 78 ALA A C 1
ATOM 580 O O . ALA A 1 78 ? -16.547 -9.797 0.744 1 91.12 78 ALA A O 1
ATOM 581 N N . THR A 1 79 ? -14.5 -9.188 1.463 1 91.5 79 THR A N 1
ATOM 582 C CA . THR A 1 79 ? -13.836 -10.234 0.693 1 91.5 79 THR A CA 1
ATOM 583 C C . THR A 1 79 ? -13.305 -11.328 1.613 1 91.5 79 THR A C 1
ATOM 585 O O . THR A 1 79 ? -12.414 -11.094 2.426 1 91.5 79 THR A O 1
ATOM 588 N N . PRO A 1 80 ? -13.828 -12.555 1.423 1 86.25 80 PRO A N 1
ATOM 589 C CA . PRO A 1 80 ? -13.383 -13.625 2.322 1 86.25 80 PRO A CA 1
ATOM 590 C C . PRO A 1 80 ? -12.172 -14.375 1.786 1 86.25 80 PRO A C 1
ATOM 592 O O . PRO A 1 80 ? -11.438 -15.008 2.557 1 86.25 80 PRO A O 1
ATOM 595 N N . ASP A 1 81 ? -11.914 -14.375 0.548 1 85.75 81 ASP A N 1
ATOM 596 C CA . ASP A 1 81 ? -10.844 -15.133 -0.103 1 85.75 81 ASP A CA 1
ATOM 597 C C . ASP A 1 81 ? -9.484 -14.492 0.152 1 85.75 81 ASP A C 1
ATOM 599 O O . ASP A 1 81 ? -9.297 -13.297 -0.103 1 85.75 81 ASP A O 1
ATOM 603 N N . ALA A 1 82 ? -8.547 -15.273 0.67 1 77.88 82 ALA A N 1
ATOM 604 C CA . ALA A 1 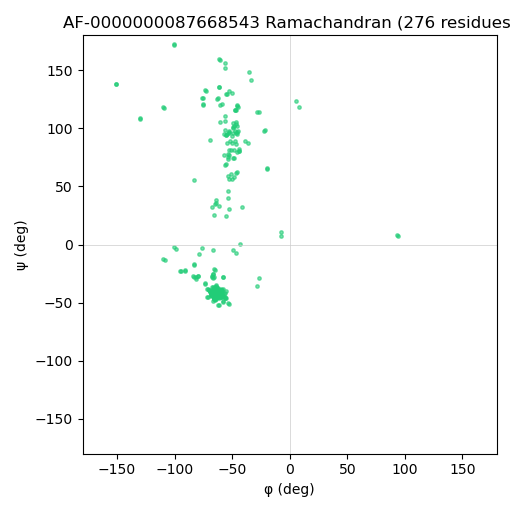82 ? -7.234 -14.758 1.049 1 77.88 82 ALA A CA 1
ATOM 605 C C . ALA A 1 82 ? -6.492 -14.211 -0.165 1 77.88 82 ALA A C 1
ATOM 607 O O . ALA A 1 82 ? -5.824 -13.18 -0.075 1 77.88 82 ALA A O 1
ATOM 608 N N . ALA A 1 83 ? -6.613 -14.875 -1.226 1 79.69 83 ALA A N 1
ATOM 609 C CA . ALA A 1 83 ? -5.914 -14.422 -2.424 1 79.69 83 ALA A CA 1
ATOM 610 C C . ALA A 1 83 ? -6.52 -13.133 -2.961 1 79.69 83 ALA A C 1
ATOM 612 O O . ALA A 1 83 ? -5.797 -12.227 -3.395 1 79.69 83 ALA A O 1
ATOM 613 N N . ALA A 1 84 ? -7.836 -13.109 -2.906 1 86.19 84 ALA A N 1
ATOM 614 C CA . ALA A 1 84 ? -8.523 -11.883 -3.316 1 86.19 84 ALA A CA 1
ATOM 615 C C . ALA A 1 84 ? -8.18 -10.727 -2.387 1 86.19 84 ALA A C 1
ATOM 617 O O . ALA A 1 84 ? -7.992 -9.594 -2.838 1 86.19 84 ALA A O 1
ATOM 618 N N . LYS A 1 85 ? -8.047 -11.008 -1.168 1 87.06 85 LYS A N 1
ATOM 619 C CA . LYS A 1 85 ? -7.645 -9.984 -0.207 1 87.06 85 LYS A CA 1
ATOM 620 C C . LYS A 1 85 ? -6.227 -9.492 -0.482 1 87.06 85 LYS A C 1
ATOM 622 O O . LYS A 1 85 ? -5.957 -8.297 -0.419 1 87.06 85 LYS A O 1
ATOM 627 N N . GLN A 1 86 ? -5.363 -10.383 -0.824 1 85.31 86 GLN A N 1
ATOM 628 C CA . GLN A 1 86 ? -3.994 -9.992 -1.146 1 85.31 86 GLN A CA 1
ATOM 629 C C . GLN A 1 86 ? -3.953 -9.102 -2.385 1 85.31 86 GLN A C 1
ATOM 631 O O . GLN A 1 86 ? -3.188 -8.141 -2.438 1 85.31 86 GLN A O 1
ATOM 636 N N . LYS A 1 87 ? -4.754 -9.484 -3.289 1 90.31 87 LYS A N 1
ATOM 637 C CA . LYS A 1 87 ? -4.832 -8.664 -4.496 1 90.31 87 LYS A CA 1
ATOM 638 C C . LYS A 1 87 ? -5.32 -7.258 -4.176 1 90.31 87 LYS A C 1
ATOM 640 O O . LYS A 1 87 ? -4.727 -6.273 -4.617 1 90.31 87 LYS A O 1
ATOM 645 N N . LEU A 1 88 ? -6.359 -7.18 -3.365 1 92.81 88 LEU A N 1
ATOM 646 C CA . LEU A 1 88 ? -6.914 -5.891 -2.965 1 92.81 88 LEU A CA 1
ATOM 647 C C . LEU A 1 88 ? -5.891 -5.086 -2.17 1 92.81 88 LEU A C 1
ATOM 649 O O . LEU A 1 88 ? -5.805 -3.863 -2.322 1 92.81 88 LEU A O 1
ATOM 653 N N . GLN A 1 89 ? -5.16 -5.758 -1.353 1 90.94 89 GLN A N 1
ATOM 654 C CA . GLN A 1 89 ? -4.129 -5.09 -0.57 1 90.94 89 GLN A CA 1
ATOM 655 C C . GLN A 1 89 ? -3.049 -4.504 -1.475 1 90.94 89 GLN A C 1
ATOM 657 O O . GLN A 1 89 ? -2.596 -3.375 -1.261 1 90.94 89 GLN A O 1
ATOM 662 N N . THR A 1 90 ? -2.615 -5.211 -2.471 1 92.94 90 THR A N 1
ATOM 663 C CA . THR A 1 90 ? -1.598 -4.73 -3.398 1 92.94 90 THR A CA 1
ATOM 664 C C . THR A 1 90 ? -2.127 -3.566 -4.227 1 92.94 90 THR A C 1
ATOM 666 O O . THR A 1 90 ? -1.416 -2.586 -4.453 1 92.94 90 THR A O 1
ATOM 669 N N . GLU A 1 91 ? -3.373 -3.662 -4.609 1 94.56 91 GLU A N 1
ATOM 670 C CA . GLU A 1 91 ? -4 -2.576 -5.359 1 94.56 91 GLU A CA 1
ATOM 671 C C . GLU A 1 91 ? -4.129 -1.319 -4.5 1 94.56 91 GLU A C 1
ATOM 673 O O . GLU A 1 91 ? -3.881 -0.209 -4.977 1 94.56 91 GLU A O 1
ATOM 678 N N . ALA A 1 92 ? -4.516 -1.572 -3.273 1 95.5 92 ALA A N 1
ATOM 679 C CA . ALA A 1 92 ? -4.605 -0.459 -2.332 1 95.5 92 ALA A CA 1
ATOM 680 C C . ALA A 1 92 ? -3.252 0.225 -2.162 1 95.5 92 ALA A C 1
ATOM 682 O O . ALA A 1 92 ? -3.164 1.455 -2.186 1 95.5 92 ALA A O 1
ATOM 683 N N . SER A 1 93 ? -2.225 -0.586 -2.012 1 96.56 93 SER A N 1
ATOM 684 C CA . SER A 1 93 ? -0.875 -0.057 -1.841 1 96.56 93 SER A CA 1
ATOM 685 C C . SER A 1 93 ? -0.456 0.782 -3.043 1 96.56 93 SER A C 1
ATOM 687 O O . SER A 1 93 ? 0.081 1.88 -2.885 1 96.56 93 SER A O 1
ATOM 689 N N . LYS A 1 94 ? -0.725 0.283 -4.215 1 96.38 94 LYS A N 1
ATOM 690 C CA . LYS A 1 94 ? -0.414 1.006 -5.445 1 96.38 94 LYS A CA 1
ATOM 691 C C . LYS A 1 94 ? -1.163 2.334 -5.504 1 96.38 94 LYS A C 1
ATOM 693 O O . LYS A 1 94 ? -0.571 3.373 -5.805 1 96.38 94 LYS A O 1
ATOM 698 N N . GLN A 1 95 ? -2.391 2.285 -5.125 1 96.94 95 GLN A N 1
ATOM 699 C CA . GLN A 1 95 ? -3.227 3.479 -5.199 1 96.94 95 GLN A CA 1
ATOM 700 C C . GLN A 1 95 ? -2.822 4.5 -4.137 1 96.94 95 GLN A C 1
ATOM 702 O O . GLN A 1 95 ? -2.865 5.707 -4.383 1 96.94 95 GLN A O 1
ATOM 707 N N . MET A 1 96 ? -2.463 4.035 -2.947 1 96.62 96 MET A N 1
ATOM 708 C CA . MET A 1 96 ? -2.027 4.949 -1.895 1 96.62 96 MET A CA 1
ATOM 709 C C . MET A 1 96 ? -0.771 5.703 -2.314 1 96.62 96 MET A C 1
ATOM 711 O O . MET A 1 96 ? -0.698 6.926 -2.17 1 96.62 96 MET A O 1
ATOM 715 N N . VAL A 1 97 ? 0.165 5.02 -2.902 1 96.5 97 VAL A N 1
ATOM 716 C CA . VAL A 1 97 ? 1.412 5.629 -3.35 1 96.5 97 VAL A CA 1
ATOM 717 C C . VAL A 1 97 ? 1.136 6.574 -4.516 1 96.5 97 VAL A C 1
ATOM 719 O O . VAL A 1 97 ? 1.607 7.715 -4.527 1 96.5 97 VAL A O 1
ATOM 722 N N . GLN A 1 98 ? 0.321 6.164 -5.445 1 96.5 98 GLN A N 1
ATOM 723 C CA . GLN A 1 98 ? 0.008 6.973 -6.617 1 96.5 98 GLN A CA 1
ATOM 724 C C . GLN A 1 98 ? -0.759 8.234 -6.23 1 96.5 98 GLN A C 1
ATOM 726 O O . GLN A 1 98 ? -0.585 9.289 -6.844 1 96.5 98 GLN A O 1
ATOM 731 N N . SER A 1 99 ? -1.626 8.109 -5.262 1 97.19 99 SER A N 1
ATOM 732 C CA . SER A 1 99 ? -2.389 9.266 -4.797 1 97.19 99 SER A CA 1
ATOM 733 C C . SER A 1 99 ? -1.469 10.359 -4.277 1 97.19 99 SER A C 1
ATOM 735 O O . SER A 1 99 ? -1.706 11.547 -4.527 1 97.19 99 SER A O 1
ATOM 737 N N . VAL A 1 100 ? -0.411 9.984 -3.576 1 97.12 100 VAL A N 1
ATOM 738 C CA . VAL A 1 100 ? 0.546 10.969 -3.08 1 97.12 100 VAL A CA 1
ATOM 739 C C . VAL A 1 100 ? 1.361 11.531 -4.246 1 97.12 100 VAL A C 1
ATOM 741 O O . VAL A 1 100 ? 1.482 12.75 -4.395 1 97.12 100 VAL A O 1
ATOM 744 N N . GLU A 1 101 ? 1.838 10.648 -5.133 1 96.56 101 GLU A N 1
ATOM 745 C CA . GLU A 1 101 ? 2.715 11.039 -6.23 1 96.56 101 GLU A CA 1
ATOM 746 C C . GLU A 1 101 ? 1.975 11.906 -7.246 1 96.56 101 GLU A C 1
ATOM 748 O O . GLU A 1 101 ? 2.578 12.766 -7.895 1 96.56 101 GLU A O 1
ATOM 753 N N . ALA A 1 102 ? 0.734 11.711 -7.32 1 97.06 102 ALA A N 1
ATOM 754 C CA . ALA A 1 102 ? -0.056 12.453 -8.305 1 97.06 102 ALA A CA 1
ATOM 755 C C . ALA A 1 102 ? -0.421 13.844 -7.773 1 97.06 102 ALA A C 1
ATOM 757 O O . ALA A 1 102 ? -0.882 14.695 -8.531 1 97.06 102 ALA A O 1
ATOM 758 N N . THR A 1 103 ? -0.303 14.008 -6.5 1 97.06 103 THR A N 1
ATOM 759 C CA . THR A 1 103 ? -0.569 15.32 -5.926 1 97.06 103 THR A CA 1
ATOM 760 C C . THR A 1 103 ? 0.59 16.281 -6.199 1 97.06 103 THR A C 1
ATOM 762 O O . THR A 1 103 ? 1.722 16.016 -5.781 1 97.06 103 THR A O 1
ATOM 765 N N . PRO A 1 104 ? 0.298 17.375 -6.879 1 96.69 104 PRO A N 1
ATOM 766 C CA . PRO A 1 104 ? 1.391 18.328 -7.145 1 96.69 104 PRO A CA 1
ATOM 767 C C . PRO A 1 104 ? 2.004 18.891 -5.863 1 96.69 104 PRO A C 1
ATOM 769 O O . PRO A 1 104 ? 1.287 19.156 -4.898 1 96.69 104 PRO A O 1
ATOM 772 N N . GLY A 1 105 ? 3.357 18.938 -5.855 1 96.12 105 GLY A N 1
ATOM 773 C CA . GLY A 1 105 ? 4.047 19.672 -4.812 1 96.12 105 GLY A CA 1
ATOM 774 C C . GLY A 1 105 ? 4.438 18.812 -3.627 1 96.12 105 GLY A C 1
ATOM 775 O O . GLY A 1 105 ? 4.934 19.328 -2.619 1 96.12 105 GLY A O 1
ATOM 776 N N . ILE A 1 106 ? 4.234 17.453 -3.793 1 96.69 106 ILE A N 1
ATOM 777 C CA . ILE A 1 106 ? 4.602 16.641 -2.643 1 96.69 106 ILE A CA 1
ATOM 778 C C . ILE A 1 106 ? 5.039 15.258 -3.113 1 96.69 106 ILE A C 1
ATOM 780 O O . ILE A 1 106 ? 4.426 14.672 -4.012 1 96.69 106 ILE A O 1
ATOM 784 N N . SER A 1 107 ? 6.109 14.75 -2.494 1 95.81 107 SER A N 1
ATOM 785 C CA . SER A 1 107 ? 6.566 13.383 -2.707 1 95.81 107 SER A CA 1
ATOM 786 C C . SER A 1 107 ? 6.125 12.469 -1.568 1 95.81 107 SER A C 1
ATOM 788 O O . SER A 1 107 ? 5.652 12.938 -0.534 1 95.81 107 SER A O 1
ATOM 790 N N . VAL A 1 108 ? 6.344 11.18 -1.722 1 95.06 108 VAL A N 1
ATOM 791 C CA . VAL A 1 108 ? 6 10.219 -0.679 1 95.06 108 VAL A CA 1
ATOM 792 C C . VAL A 1 108 ? 6.855 10.477 0.56 1 95.06 108 VAL A C 1
ATOM 794 O O . VAL A 1 108 ? 6.359 10.406 1.688 1 95.06 108 VAL A O 1
ATOM 797 N N . ASP A 1 109 ? 8.141 10.805 0.343 1 92.94 109 ASP A N 1
ATOM 798 C CA . ASP A 1 109 ? 9.039 11.07 1.46 1 92.94 109 ASP A CA 1
ATOM 799 C C . ASP A 1 109 ? 8.625 12.344 2.203 1 92.94 109 ASP A C 1
ATOM 801 O O . ASP A 1 109 ? 8.648 12.383 3.436 1 92.94 109 ASP A O 1
ATOM 805 N N . GLU A 1 110 ? 8.273 13.344 1.472 1 95 110 GLU A N 1
ATOM 806 C CA . GLU A 1 110 ? 7.805 14.586 2.084 1 95 110 GLU A CA 1
ATOM 807 C C . GLU A 1 110 ? 6.484 14.375 2.818 1 95 110 GLU A C 1
ATOM 809 O O . GLU A 1 110 ? 6.273 14.922 3.902 1 95 110 GLU A O 1
ATOM 814 N N . TYR A 1 111 ? 5.633 13.664 2.221 1 96.62 111 TYR A N 1
ATOM 815 C CA . TYR A 1 111 ? 4.371 13.305 2.859 1 96.62 111 TYR A CA 1
ATOM 816 C C . TYR A 1 111 ? 4.613 12.672 4.223 1 96.62 111 TYR A C 1
ATOM 818 O O . TYR A 1 111 ? 4.035 13.102 5.227 1 96.62 111 TYR A O 1
ATOM 826 N N . SER A 1 112 ? 5.473 11.68 4.289 1 93.62 112 SER A N 1
ATOM 827 C CA . SER A 1 112 ? 5.789 10.977 5.527 1 93.62 112 SER A CA 1
ATOM 828 C C . SER A 1 112 ? 6.457 11.906 6.535 1 93.62 112 SER A C 1
ATOM 830 O O . SER A 1 112 ? 6.195 11.82 7.738 1 93.62 112 SER A O 1
ATOM 832 N N . ALA A 1 113 ? 7.258 12.812 6.035 1 91.5 113 ALA A N 1
ATOM 833 C CA . ALA A 1 113 ? 7.945 13.766 6.906 1 91.5 113 ALA A CA 1
ATOM 834 C C . ALA A 1 113 ? 6.957 14.734 7.555 1 91.5 113 ALA A C 1
ATOM 836 O O . ALA A 1 113 ? 7.047 15.016 8.75 1 91.5 113 ALA A O 1
ATOM 837 N N . ILE A 1 114 ? 6.062 15.195 6.801 1 95.19 114 ILE A N 1
ATOM 838 C CA . ILE A 1 114 ? 5.094 16.141 7.32 1 95.19 114 ILE A CA 1
ATOM 839 C C . ILE A 1 114 ? 4.145 15.445 8.289 1 95.19 114 ILE A C 1
ATOM 841 O O . ILE A 1 114 ? 3.766 16.016 9.312 1 95.19 114 ILE A O 1
ATOM 845 N N . LEU A 1 115 ? 3.773 14.25 7.973 1 94.38 115 LEU A N 1
ATOM 846 C CA . LEU A 1 115 ? 2.971 13.461 8.906 1 94.38 115 LEU A CA 1
ATOM 847 C C . LEU A 1 115 ? 3.678 13.328 10.25 1 94.38 115 LEU A C 1
ATOM 849 O O . LEU A 1 115 ? 3.066 13.531 11.297 1 94.38 115 LEU A O 1
ATOM 853 N N . THR A 1 116 ? 4.965 13.016 10.211 1 89.94 116 THR A N 1
ATOM 854 C CA . THR A 1 116 ? 5.773 12.867 11.422 1 89.94 116 THR A CA 1
ATOM 855 C C . THR A 1 116 ? 5.875 14.195 12.172 1 89.94 116 THR A C 1
ATOM 857 O O . THR A 1 116 ? 5.738 14.234 13.391 1 89.94 116 THR A O 1
ATOM 860 N N . ALA A 1 117 ? 6.062 15.266 11.398 1 91.31 117 ALA A N 1
ATOM 861 C CA . ALA A 1 117 ? 6.156 16.594 12.008 1 91.31 117 ALA A CA 1
ATOM 862 C C . ALA A 1 117 ? 4.852 16.969 12.695 1 91.31 117 ALA A C 1
ATOM 864 O O . ALA A 1 117 ? 4.863 17.5 13.805 1 91.31 117 ALA A O 1
ATOM 865 N N . ALA A 1 118 ? 3.779 16.625 12.023 1 92.62 118 ALA A N 1
ATOM 866 C CA . ALA A 1 118 ? 2.465 16.969 12.562 1 92.62 118 ALA A CA 1
ATOM 867 C C . ALA A 1 118 ? 2.184 16.203 13.852 1 92.62 118 ALA A C 1
ATOM 869 O O . ALA A 1 118 ? 1.427 16.672 14.711 1 92.62 118 ALA A O 1
ATOM 870 N N . GLN A 1 119 ? 2.775 15.109 14.039 1 88.12 119 GLN A N 1
ATOM 871 C CA . GLN A 1 119 ? 2.592 14.289 15.234 1 88.12 119 GLN A CA 1
ATOM 872 C C . GLN A 1 119 ? 3.412 14.82 16.406 1 88.12 119 GLN A C 1
ATOM 874 O O . GLN A 1 119 ? 3.033 14.656 17.562 1 88.12 119 GLN A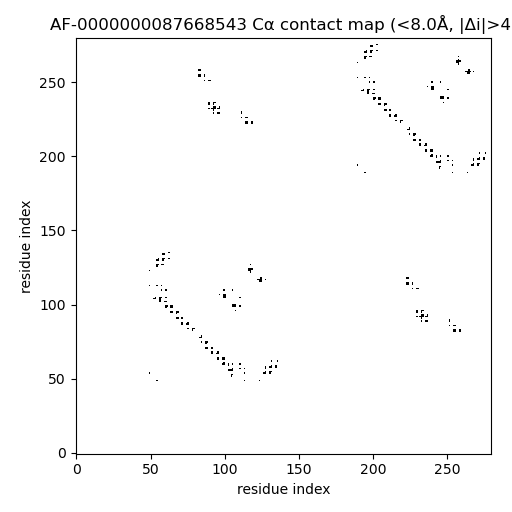 O 1
ATOM 879 N N . ASN A 1 120 ? 4.496 15.477 16.031 1 88.81 120 ASN A N 1
ATOM 880 C CA . ASN A 1 120 ? 5.473 15.797 17.078 1 88.81 120 ASN A CA 1
ATOM 881 C C . ASN A 1 120 ? 5.496 17.297 17.375 1 88.81 120 ASN A C 1
ATOM 883 O O . ASN A 1 120 ? 6.078 17.719 18.375 1 88.81 120 ASN A O 1
ATOM 887 N N . ASP A 1 121 ? 4.867 18.078 16.531 1 91.88 121 ASP A N 1
ATOM 888 C CA . ASP A 1 121 ? 4.852 19.531 16.672 1 91.88 121 ASP A CA 1
ATOM 889 C C . ASP A 1 121 ? 3.432 20.078 16.578 1 91.88 121 ASP A C 1
ATOM 891 O O . ASP A 1 121 ? 2.859 20.156 15.484 1 91.88 121 ASP A O 1
ATOM 895 N N . PRO A 1 122 ? 2.822 20.547 17.703 1 92.94 122 PRO A N 1
ATOM 896 C CA . PRO A 1 122 ? 1.452 21.062 17.703 1 92.94 122 PRO A CA 1
ATOM 897 C C . PRO A 1 122 ? 1.256 22.234 16.734 1 92.94 122 PRO A C 1
ATOM 899 O O . PRO A 1 122 ? 0.161 22.422 16.203 1 92.94 122 PRO A O 1
ATOM 902 N N . ALA A 1 123 ? 2.275 22.969 16.469 1 93.56 123 ALA A N 1
ATOM 903 C CA . ALA A 1 123 ? 2.158 24.078 15.516 1 93.56 123 ALA A CA 1
ATOM 904 C C . ALA A 1 123 ? 1.949 23.562 14.094 1 93.56 123 ALA A C 1
ATOM 906 O O . ALA A 1 123 ? 1.127 24.094 13.352 1 93.56 123 ALA A O 1
ATOM 907 N N . VAL A 1 124 ? 2.662 22.5 13.734 1 93.81 124 VAL A N 1
ATOM 908 C CA . VAL A 1 124 ? 2.492 21.875 12.43 1 93.81 124 VAL A CA 1
ATOM 909 C C . VAL A 1 124 ? 1.121 21.219 12.352 1 93.81 124 VAL A C 1
ATOM 911 O O . VAL A 1 124 ? 0.425 21.328 11.344 1 93.81 124 VAL A O 1
ATOM 914 N N . ALA A 1 125 ? 0.769 20.562 13.438 1 92.25 125 ALA A N 1
ATOM 915 C CA . ALA A 1 125 ? -0.532 19.906 13.5 1 92.25 125 ALA A CA 1
ATOM 916 C C . ALA A 1 125 ? -1.666 20.891 13.266 1 92.25 125 ALA A C 1
ATOM 918 O O . ALA A 1 125 ? -2.611 20.594 12.531 1 92.25 125 ALA A O 1
ATOM 919 N N . LYS A 1 126 ? -1.581 22.031 13.852 1 94.56 126 LYS A N 1
ATOM 920 C CA . LYS A 1 126 ? -2.607 23.062 13.719 1 94.56 126 LYS A CA 1
ATOM 921 C C . LYS A 1 126 ? -2.682 23.578 12.289 1 94.56 126 LYS A C 1
ATOM 923 O O . LYS A 1 126 ? -3.771 23.766 11.742 1 94.56 126 LYS A O 1
ATOM 928 N N . ARG A 1 127 ? -1.572 23.766 11.617 1 95.5 127 ARG A N 1
ATOM 929 C CA . ARG A 1 127 ? -1.535 24.234 10.234 1 95.5 127 ARG A CA 1
ATOM 930 C C . ARG A 1 127 ? -2.137 23.203 9.289 1 95.5 127 ARG A C 1
ATOM 932 O O . ARG A 1 127 ? -2.898 23.547 8.383 1 95.5 127 ARG A O 1
ATOM 939 N N . VAL A 1 128 ? -1.81 22 9.609 1 95.19 128 VAL A N 1
ATOM 940 C CA . VAL A 1 128 ? -2.354 20.922 8.812 1 95.19 128 VAL A CA 1
ATOM 941 C C . VAL A 1 128 ? -3.869 20.859 8.984 1 95.19 128 VAL A C 1
ATOM 943 O O . VAL A 1 128 ? -4.609 20.719 8.008 1 95.19 128 VAL A O 1
ATOM 946 N N . GLN A 1 129 ? -4.309 20.938 10.188 1 94.19 129 GLN A N 1
ATOM 947 C CA . GLN A 1 129 ? -5.738 20.875 10.477 1 94.19 129 GLN A CA 1
ATOM 948 C C . GLN A 1 129 ? -6.488 22 9.781 1 94.19 129 GLN A C 1
ATOM 950 O O . GLN A 1 129 ? -7.586 21.797 9.258 1 94.19 129 GLN A O 1
ATOM 955 N N . GLU A 1 130 ? -5.926 23.109 9.773 1 95.06 130 GLU A N 1
ATOM 956 C CA . GLU A 1 130 ? -6.543 24.25 9.117 1 95.06 130 GLU A CA 1
ATOM 957 C C . GLU A 1 130 ? -6.695 24.016 7.613 1 95.06 130 GLU A C 1
ATOM 959 O O . GLU A 1 130 ? -7.738 24.328 7.035 1 95.06 130 GLU A O 1
ATOM 964 N N . LYS A 1 131 ? -5.684 23.406 7.008 1 95.88 131 LYS A N 1
ATOM 965 C CA . LYS A 1 131 ? -5.742 23.141 5.574 1 95.88 131 LYS A CA 1
ATOM 966 C C . LYS A 1 131 ? -6.707 22.016 5.258 1 95.88 131 LYS A C 1
ATOM 968 O O . LYS A 1 131 ? -7.367 22.016 4.215 1 95.88 131 LYS A O 1
ATOM 973 N N . LEU A 1 132 ? -6.777 21.078 6.148 1 95.19 132 LEU A N 1
ATOM 974 C CA . LEU A 1 132 ? -7.703 19.969 5.953 1 95.19 132 LEU A CA 1
ATOM 975 C C . LEU A 1 132 ? -9.148 20.453 5.988 1 95.19 132 LEU A C 1
ATOM 977 O O . LEU A 1 132 ? -9.984 19.969 5.223 1 95.19 132 LEU A O 1
ATOM 981 N N . GLN A 1 133 ? -9.375 21.359 6.883 1 92.31 133 GLN A N 1
ATOM 982 C CA . GLN A 1 133 ? -10.727 21.906 7.004 1 92.31 133 GLN A CA 1
ATOM 983 C C . GLN A 1 133 ? -11.125 22.688 5.754 1 92.31 133 GLN A C 1
ATOM 985 O O . GLN A 1 133 ? -12.289 22.656 5.344 1 92.31 133 GLN A O 1
ATOM 990 N N . LYS A 1 134 ? -10.164 23.203 5.129 1 90.31 134 LYS A N 1
ATOM 991 C CA . LYS A 1 134 ? -10.43 23.984 3.924 1 90.31 134 LYS A CA 1
ATOM 992 C C . LYS A 1 134 ? -10.562 23.078 2.701 1 90.31 134 LYS A C 1
ATOM 994 O O . LYS A 1 134 ? -11.266 23.422 1.746 1 90.31 134 LYS A O 1
ATOM 999 N N . SER A 1 135 ? -9.891 21.938 2.799 1 84.75 135 SER A N 1
ATOM 1000 C CA . SER A 1 135 ? -9.836 21.047 1.645 1 84.75 135 SER A CA 1
ATOM 1001 C C . SER A 1 135 ? -10.922 19.969 1.722 1 84.75 135 SER A C 1
ATOM 1003 O O . SER A 1 135 ? -11.242 19.344 0.717 1 84.75 135 SER A O 1
ATOM 1005 N N . ALA A 1 136 ? -11.406 19.688 2.924 1 78.25 136 ALA A N 1
ATOM 1006 C CA . ALA A 1 136 ? -12.406 18.625 3.088 1 78.25 136 ALA A CA 1
ATOM 1007 C C . ALA A 1 136 ? -13.766 19.094 2.566 1 78.25 136 ALA A C 1
ATOM 1009 O O . ALA A 1 136 ? -14.141 20.25 2.725 1 78.25 136 ALA A O 1
ATOM 1010 N N . PRO A 1 137 ? -14.258 18.078 1.781 1 68.19 137 PRO A N 1
ATOM 1011 C CA . PRO A 1 137 ? -15.617 18.484 1.421 1 68.19 137 PRO A CA 1
ATOM 1012 C C . PRO A 1 137 ? -16.484 18.781 2.641 1 68.19 137 PRO A C 1
ATOM 1014 O O . PRO A 1 137 ? -16.297 18.172 3.699 1 68.19 137 PRO A O 1
ATOM 1017 N N . ALA A 1 138 ? -17.109 19.938 2.584 1 54.06 138 ALA A N 1
ATOM 1018 C CA . ALA A 1 138 ? -18.016 20.375 3.643 1 54.06 138 ALA A CA 1
ATOM 1019 C C . ALA A 1 138 ? -18.969 19.25 4.047 1 54.06 138 ALA A C 1
ATOM 1021 O O . ALA A 1 138 ? -19.469 18.516 3.195 1 54.06 138 ALA A O 1
ATOM 1022 N N . GLN A 1 139 ? -18.578 18.547 5.125 1 45.91 139 GLN A N 1
ATOM 1023 C CA . GLN A 1 139 ? -19.609 17.625 5.598 1 45.91 139 GLN A CA 1
ATOM 1024 C C . GLN A 1 139 ? -20.969 18.328 5.645 1 45.91 139 GLN A C 1
ATOM 1026 O O . GLN A 1 139 ? -21.078 19.469 6.094 1 45.91 139 GLN A O 1
ATOM 1031 N N . PRO A 1 140 ? -21.828 17.781 4.891 1 42.91 140 PRO A N 1
ATOM 1032 C CA . PRO A 1 140 ? -23.125 18.453 5.004 1 42.91 140 PRO A CA 1
ATOM 1033 C C . PRO A 1 140 ? -23.594 18.594 6.453 1 42.91 140 PRO A C 1
ATOM 1035 O O . PRO A 1 140 ? -23.156 17.828 7.32 1 42.91 140 PRO A O 1
ATOM 1038 N N . MET B 1 1 ? 22.016 -48.188 45.812 1 25.31 1 MET B N 1
ATOM 1039 C CA . MET B 1 1 ? 21.203 -47.219 46.531 1 25.31 1 MET B CA 1
ATOM 1040 C C . MET B 1 1 ? 20.75 -46.094 45.625 1 25.31 1 MET B C 1
ATOM 1042 O O . MET B 1 1 ? 19.688 -45.5 45.812 1 25.31 1 MET B O 1
ATOM 1046 N N . ILE B 1 2 ? 21.562 -45.531 44.688 1 35.19 2 ILE B N 1
ATOM 1047 C CA . ILE B 1 2 ? 21.484 -44.188 44.156 1 35.19 2 ILE B CA 1
ATOM 1048 C C . ILE B 1 2 ? 20.453 -44.125 43.031 1 35.19 2 ILE B C 1
ATOM 1050 O O . ILE B 1 2 ? 20.688 -44.656 41.938 1 35.19 2 ILE B O 1
ATOM 1054 N N . THR B 1 3 ? 19.281 -44.5 43.25 1 38.75 3 THR B N 1
ATOM 1055 C CA . THR B 1 3 ? 18.109 -44.562 42.375 1 38.75 3 THR B CA 1
ATOM 1056 C C . THR B 1 3 ? 17.75 -43.188 41.875 1 38.75 3 THR B C 1
ATOM 1058 O O . THR B 1 3 ? 17.031 -42.438 42.531 1 38.75 3 THR B O 1
ATOM 1061 N N . ARG B 1 4 ? 18.75 -42.312 41.656 1 34.81 4 ARG B N 1
ATOM 1062 C CA . ARG B 1 4 ? 18.25 -40.938 41.438 1 34.81 4 ARG B CA 1
ATOM 1063 C C . ARG B 1 4 ? 17.344 -40.906 40.219 1 34.81 4 ARG B C 1
ATOM 1065 O O . ARG B 1 4 ? 17.688 -41.438 39.156 1 34.81 4 ARG B O 1
ATOM 1072 N N . HIS B 1 5 ? 16.047 -40.812 40.406 1 36.59 5 HIS B N 1
ATOM 1073 C CA . HIS B 1 5 ? 14.836 -40.594 39.625 1 36.59 5 HIS B CA 1
ATOM 1074 C C . HIS B 1 5 ? 14.922 -39.344 38.781 1 36.59 5 HIS B C 1
ATOM 1076 O O . HIS B 1 5 ? 14.742 -38.219 39.281 1 36.59 5 HIS B O 1
ATOM 1082 N N . THR B 1 6 ? 16.031 -39.094 38.219 1 35.31 6 THR B N 1
ATOM 1083 C CA . THR B 1 6 ? 16.062 -37.812 37.562 1 35.31 6 THR B CA 1
ATOM 1084 C C . THR B 1 6 ? 14.891 -37.656 36.594 1 35.31 6 THR B C 1
ATOM 1086 O O . THR B 1 6 ? 14.711 -38.469 35.688 1 35.31 6 THR B O 1
ATOM 1089 N N . ARG B 1 7 ? 13.797 -36.969 37.062 1 34.47 7 ARG B N 1
ATOM 1090 C CA . ARG B 1 7 ? 12.547 -36.594 36.406 1 34.47 7 ARG B CA 1
ATOM 1091 C C . ARG B 1 7 ? 12.812 -35.844 35.094 1 34.47 7 ARG B C 1
ATOM 1093 O O . ARG B 1 7 ? 13.609 -34.906 35.062 1 34.47 7 ARG B O 1
ATOM 1100 N N . ALA B 1 8 ? 12.773 -36.531 34 1 35.53 8 ALA B N 1
ATOM 1101 C CA . ALA B 1 8 ? 12.734 -36.062 32.625 1 35.53 8 ALA B CA 1
ATOM 1102 C C . ALA B 1 8 ? 11.719 -34.938 32.469 1 35.53 8 ALA B C 1
ATOM 1104 O O . ALA B 1 8 ? 10.531 -35.125 32.75 1 35.53 8 ALA B O 1
ATOM 1105 N N . ALA B 1 9 ? 12.133 -33.719 32.875 1 30.78 9 ALA B N 1
ATOM 1106 C CA . ALA B 1 9 ? 11.312 -32.531 32.75 1 30.78 9 ALA B CA 1
ATOM 1107 C C . ALA B 1 9 ? 10.68 -32.438 31.359 1 30.78 9 ALA B C 1
ATOM 1109 O O . ALA B 1 9 ? 11.344 -32.625 30.344 1 30.78 9 ALA B O 1
ATOM 1110 N N . SER B 1 10 ? 9.367 -32.719 31.234 1 31.05 10 SER B N 1
ATOM 1111 C CA . SER B 1 10 ? 8.406 -32.625 30.141 1 31.05 10 SER B CA 1
ATOM 1112 C C . SER B 1 10 ? 8.328 -31.219 29.594 1 31.05 10 SER B C 1
ATOM 1114 O O . SER B 1 10 ? 8 -30.281 30.344 1 31.05 10 SER B O 1
ATOM 1116 N N . LEU B 1 11 ? 9.305 -30.812 28.797 1 31.53 11 LEU B N 1
ATOM 1117 C CA . LEU B 1 11 ? 9.281 -29.516 28.109 1 31.53 11 LEU B CA 1
ATOM 1118 C C . LEU B 1 11 ? 7.961 -29.328 27.375 1 31.53 11 LEU B C 1
ATOM 1120 O O . LEU B 1 11 ? 7.625 -30.109 26.484 1 31.53 11 LEU B O 1
ATOM 1124 N N . SER B 1 12 ? 6.906 -28.812 28 1 30.66 12 SER B N 1
ATOM 1125 C CA . SER B 1 12 ? 5.594 -28.453 27.484 1 30.66 12 SER B CA 1
ATOM 1126 C C . SER B 1 12 ? 5.711 -27.453 26.328 1 30.66 12 SER B C 1
ATOM 1128 O O . SER B 1 12 ? 6.391 -26.438 26.438 1 30.66 12 SER B O 1
ATOM 1130 N N . ALA B 1 13 ? 5.645 -27.922 25.062 1 29.38 13 ALA B N 1
ATOM 1131 C CA . ALA B 1 13 ? 5.543 -27.234 23.781 1 29.38 13 ALA B CA 1
ATOM 1132 C C . ALA B 1 13 ? 4.363 -26.266 23.766 1 29.38 13 ALA B C 1
ATOM 1134 O O . ALA B 1 13 ? 3.207 -26.688 23.859 1 29.38 13 ALA B O 1
ATOM 1135 N N . ALA B 1 14 ? 4.395 -25.109 24.438 1 28.12 14 ALA B N 1
ATOM 1136 C CA . ALA B 1 14 ? 3.344 -24.094 24.391 1 28.12 14 ALA B CA 1
ATOM 1137 C C . ALA B 1 14 ? 3.014 -23.719 22.953 1 28.12 14 ALA B C 1
ATOM 1139 O O . ALA B 1 14 ? 3.895 -23.312 22.188 1 28.12 14 ALA B O 1
ATOM 1140 N N . ALA B 1 15 ? 1.992 -24.266 22.266 1 27.27 15 ALA B N 1
ATOM 1141 C CA . ALA B 1 15 ? 1.321 -24 21 1 27.27 15 ALA B CA 1
ATOM 1142 C C . ALA B 1 15 ? 0.838 -22.547 20.938 1 27.27 15 ALA B C 1
ATOM 1144 O O . ALA B 1 15 ? 0.105 -22.094 21.812 1 27.27 15 ALA B O 1
ATOM 1145 N N . PHE B 1 16 ? 1.605 -21.578 20.5 1 28.62 16 PHE B N 1
ATOM 1146 C CA . PHE B 1 16 ? 1.304 -20.172 20.25 1 28.62 16 PHE B CA 1
ATOM 1147 C C . PHE B 1 16 ? 0.014 -20.031 19.453 1 28.62 16 PHE B C 1
ATOM 1149 O O . PHE B 1 16 ? -0.091 -20.531 18.328 1 28.62 16 PHE B O 1
ATOM 1156 N N . SER B 1 17 ? -1.183 -19.938 20.047 1 28.12 17 SER B N 1
ATOM 1157 C CA . SER B 1 17 ? -2.516 -19.594 19.562 1 28.12 17 SER B CA 1
ATOM 1158 C C . SER B 1 17 ? -2.52 -18.266 18.828 1 28.12 17 SER B C 1
ATOM 1160 O O . SER B 1 17 ? -2.25 -17.219 19.438 1 28.12 17 SER B O 1
ATOM 1162 N N . LEU B 1 18 ? -2.088 -18.203 17.641 1 29.44 18 LEU B N 1
ATOM 1163 C CA . LEU B 1 18 ? -2.385 -17.062 16.766 1 29.44 18 LEU B CA 1
ATOM 1164 C C . LEU B 1 18 ? -3.877 -16.75 16.781 1 29.44 18 LEU B C 1
ATOM 1166 O O . LEU B 1 18 ? -4.688 -17.547 16.297 1 29.44 18 LEU B O 1
ATOM 1170 N N . ILE B 1 19 ? -4.359 -16.156 17.844 1 31.42 19 ILE B N 1
ATOM 1171 C CA . ILE B 1 19 ? -5.707 -15.602 17.969 1 31.42 19 ILE B CA 1
ATOM 1172 C C . ILE B 1 19 ? -6.059 -14.82 16.703 1 31.42 19 ILE B C 1
ATOM 1174 O O . ILE B 1 19 ? -5.445 -13.797 16.406 1 31.42 19 ILE B O 1
ATOM 1178 N N . PHE B 1 20 ? -6.5 -15.5 15.633 1 29.36 20 PHE B N 1
ATOM 1179 C CA . PHE B 1 20 ? -7.27 -15.023 14.492 1 29.36 20 PHE B CA 1
ATOM 1180 C C . PHE B 1 20 ? -8.57 -14.367 14.953 1 29.36 20 PHE B C 1
ATOM 1182 O O . PHE B 1 20 ? -9.492 -15.055 15.391 1 29.36 20 PHE B O 1
ATOM 1189 N N . LEU B 1 21 ? -8.523 -13.211 15.617 1 30.52 21 LEU B N 1
ATOM 1190 C CA . LEU B 1 21 ? -9.719 -12.414 15.867 1 30.52 21 LEU B CA 1
ATOM 1191 C C . LEU B 1 21 ? -10.617 -12.383 14.633 1 30.52 21 LEU B C 1
ATOM 1193 O O . LEU B 1 21 ? -10.523 -11.461 13.82 1 30.52 21 LEU B O 1
ATOM 1197 N N . GLY B 1 22 ? -10.656 -13.367 13.891 1 29.16 22 GLY B N 1
ATOM 1198 C CA . GLY B 1 22 ? -11.461 -13.445 12.688 1 29.16 22 GLY B CA 1
ATOM 1199 C C . GLY B 1 22 ? -12.953 -13.438 12.969 1 29.16 22 GLY B C 1
ATOM 1200 O O . GLY B 1 22 ? -13.766 -13.609 12.055 1 29.16 22 GLY B O 1
ATOM 1201 N N . ASN B 1 23 ? -13.617 -13.453 14.188 1 28.88 23 ASN B N 1
ATOM 1202 C CA . ASN B 1 23 ? -14.82 -14.266 14.016 1 28.88 23 ASN B CA 1
ATOM 1203 C C . ASN B 1 23 ? -15.922 -13.492 13.305 1 28.88 23 ASN B C 1
ATOM 1205 O O . ASN B 1 23 ? -16.969 -13.203 13.898 1 28.88 23 ASN B O 1
ATOM 1209 N N . ALA B 1 24 ? -15.875 -12.25 13.039 1 28.7 24 ALA B N 1
ATOM 1210 C CA . ALA B 1 24 ? -17.203 -11.781 12.68 1 28.7 24 ALA B CA 1
ATOM 1211 C C . ALA B 1 24 ? -17.875 -12.727 11.688 1 28.7 24 ALA B C 1
ATOM 1213 O O . ALA B 1 24 ? -17.203 -13.273 10.797 1 28.7 24 ALA B O 1
ATOM 1214 N N . ALA B 1 25 ? -19.047 -13.43 12.031 1 27.2 25 ALA B N 1
ATOM 1215 C CA . ALA B 1 25 ? -19.953 -14.359 11.375 1 27.2 25 ALA B CA 1
ATOM 1216 C C . ALA B 1 25 ? -20.453 -13.797 10.047 1 27.2 25 ALA B C 1
ATOM 1218 O O . ALA B 1 25 ? -21.375 -12.984 10.016 1 27.2 25 ALA B O 1
ATOM 1219 N N . PHE B 1 26 ? -19.703 -12.977 9.328 1 28.12 26 PHE B N 1
ATOM 1220 C CA . PHE B 1 26 ? -20.344 -12.5 8.102 1 28.12 26 PHE B CA 1
ATOM 1221 C C . PHE B 1 26 ? -20.922 -13.664 7.316 1 28.12 26 PHE B C 1
ATOM 1223 O O . PHE B 1 26 ? -20.266 -14.695 7.129 1 28.12 26 PHE B O 1
ATOM 1230 N N . ALA B 1 27 ? -22.297 -13.867 7.449 1 27.56 27 ALA B N 1
ATOM 1231 C CA . ALA B 1 27 ? -23.234 -14.711 6.703 1 27.56 27 ALA B CA 1
ATOM 1232 C C . ALA B 1 27 ? -22.828 -14.805 5.234 1 27.56 27 ALA B C 1
ATOM 1234 O O . ALA B 1 27 ? -22.156 -13.914 4.715 1 27.56 27 ALA B O 1
ATOM 1235 N N . GLN B 1 28 ? -23 -16.062 4.652 1 30.41 28 GLN B N 1
ATOM 1236 C CA . GLN B 1 28 ? -22.688 -16.75 3.404 1 30.41 28 GLN B CA 1
ATOM 1237 C C . GLN B 1 28 ? -23.438 -16.125 2.23 1 30.41 28 GLN B C 1
ATOM 1239 O O . GLN B 1 28 ? -24.391 -16.703 1.709 1 30.41 28 GLN B O 1
ATOM 1244 N N . GLU B 1 29 ? -23.641 -14.766 2.25 1 29.33 29 GLU B N 1
ATOM 1245 C CA . GLU B 1 29 ? -24.516 -14.5 1.112 1 29.33 29 GLU B CA 1
ATOM 1246 C C . GLU B 1 29 ? -23.906 -15.023 -0.186 1 29.33 29 GLU B C 1
ATOM 1248 O O . GLU B 1 29 ? -22.688 -15.031 -0.345 1 29.33 29 GLU B O 1
ATOM 1253 N N . LYS B 1 30 ? -24.938 -15.383 -1.156 1 25.17 30 LYS B N 1
ATOM 1254 C CA . LYS B 1 30 ? -24.891 -15.953 -2.5 1 25.17 30 LYS B CA 1
ATOM 1255 C C . LYS B 1 30 ? -24.031 -15.109 -3.43 1 25.17 30 LYS B C 1
ATOM 1257 O O . LYS B 1 30 ? -24.266 -13.914 -3.594 1 25.17 30 LYS B O 1
ATOM 1262 N N . ALA B 1 31 ? -22.781 -15.516 -3.834 1 28.73 31 ALA B N 1
ATOM 1263 C CA . ALA B 1 31 ? -21.766 -15.086 -4.797 1 28.73 31 ALA B CA 1
ATOM 1264 C C . ALA B 1 31 ? -22.406 -14.766 -6.148 1 28.73 31 ALA B C 1
ATOM 1266 O O . ALA B 1 31 ? -22.797 -15.664 -6.891 1 28.73 31 ALA B O 1
ATOM 1267 N N . GLN B 1 32 ? -23.312 -13.75 -6.16 1 28.25 32 GLN B N 1
ATOM 1268 C CA . GLN B 1 32 ? -23.703 -13.508 -7.547 1 28.25 32 GLN B CA 1
ATOM 1269 C C . GLN B 1 32 ? -22.484 -13.141 -8.398 1 28.25 32 GLN B C 1
ATOM 1271 O O . GLN B 1 32 ? -21.656 -12.328 -7.98 1 28.25 32 GLN B O 1
ATOM 1276 N N . GLU B 1 33 ? -22.219 -13.914 -9.422 1 25.7 33 GLU B N 1
ATOM 1277 C CA . GLU B 1 33 ? -21.25 -13.859 -10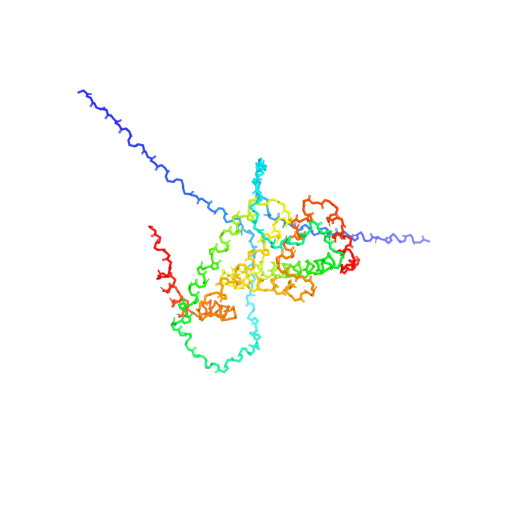.5 1 25.7 33 GLU B CA 1
ATOM 1278 C C . GLU B 1 33 ? -21.219 -12.484 -11.156 1 25.7 33 GLU B C 1
ATOM 1280 O O . GLU B 1 33 ? -22.188 -12.094 -11.82 1 25.7 33 GLU B O 1
ATOM 1285 N N . ARG B 1 34 ? -20.953 -11.461 -10.445 1 31.92 34 ARG B N 1
ATOM 1286 C CA . ARG B 1 34 ? -20.844 -10.273 -11.281 1 31.92 34 ARG B CA 1
ATOM 1287 C C . ARG B 1 34 ? -19.906 -10.508 -12.461 1 31.92 34 ARG B C 1
ATOM 1289 O O . ARG B 1 34 ? -18.828 -11.086 -12.297 1 31.92 34 ARG B O 1
ATOM 1296 N N . PRO B 1 35 ? -20.312 -10.164 -13.789 1 28.23 35 PRO B N 1
ATOM 1297 C CA . PRO B 1 35 ? -19.531 -10.344 -15.016 1 28.23 35 PRO B CA 1
ATOM 1298 C C . PRO B 1 35 ? -18.234 -9.539 -15.016 1 28.23 35 PRO B C 1
ATOM 1300 O O . PRO B 1 35 ? -18.156 -8.484 -14.375 1 28.23 35 PRO B O 1
ATOM 1303 N N . PRO B 1 36 ? -17.062 -10.07 -15.227 1 29.23 36 PRO B N 1
ATOM 1304 C CA . PRO B 1 36 ? -15.711 -9.531 -15.312 1 29.23 36 PRO B CA 1
ATOM 1305 C C . PRO B 1 36 ? -15.625 -8.289 -16.188 1 29.23 36 PRO B C 1
ATOM 1307 O O . PRO B 1 36 ? -16.297 -8.203 -17.219 1 29.23 36 PRO B O 1
ATOM 1310 N N . ILE B 1 37 ? -15.664 -7.168 -15.68 1 29.12 37 ILE B N 1
ATOM 1311 C CA . ILE B 1 37 ? -15.398 -5.98 -16.484 1 29.12 37 ILE B CA 1
ATOM 1312 C C . ILE B 1 37 ? -14.125 -6.188 -17.312 1 29.12 37 ILE B C 1
ATOM 1314 O O . ILE B 1 37 ? -13.086 -6.566 -16.766 1 29.12 37 ILE B O 1
ATOM 1318 N N . PRO B 1 38 ? -14.109 -6.227 -18.703 1 28.97 38 PRO B N 1
ATOM 1319 C CA . PRO B 1 38 ? -13.031 -6.469 -19.672 1 28.97 38 PRO B CA 1
ATOM 1320 C C . PRO B 1 38 ? -11.961 -5.383 -19.625 1 28.97 38 PRO B C 1
ATOM 1322 O O . PRO B 1 38 ? -12.18 -4.27 -20.109 1 28.97 38 PRO B O 1
ATOM 1325 N N . GLY B 1 39 ? -11.57 -4.789 -18.625 1 31.8 39 GLY B N 1
ATOM 1326 C CA . GLY B 1 39 ? -10.477 -3.879 -18.906 1 31.8 39 GLY B CA 1
ATOM 1327 C C . GLY B 1 39 ? -9.375 -4.516 -19.734 1 31.8 39 GLY B C 1
ATOM 1328 O O . GLY B 1 39 ? -8.93 -5.625 -19.438 1 31.8 39 GLY B O 1
ATOM 1329 N N . GLN B 1 40 ? -9.367 -4.195 -21.016 1 29.88 40 GLN B N 1
ATOM 1330 C CA . GLN B 1 40 ? -8.547 -4.695 -22.109 1 29.88 40 GLN B CA 1
ATOM 1331 C C . GLN B 1 40 ? -7.059 -4.605 -21.781 1 29.88 40 GLN B C 1
ATOM 1333 O O . GLN B 1 40 ? -6.496 -3.51 -21.734 1 29.88 40 GLN B O 1
ATOM 1338 N N . VAL B 1 41 ? -6.598 -5.18 -20.719 1 33.69 41 VAL B N 1
ATOM 1339 C CA . VAL B 1 41 ? -5.164 -5.426 -20.828 1 33.69 41 VAL B CA 1
ATOM 1340 C C . VAL B 1 41 ? -4.816 -5.805 -22.281 1 33.69 41 VAL B C 1
ATOM 1342 O O . VAL B 1 41 ? -5.48 -6.652 -22.875 1 33.69 41 VAL B O 1
ATOM 1345 N N . ASP B 1 42 ? -4.562 -4.824 -23.125 1 30.88 42 ASP B N 1
ATOM 1346 C CA . ASP B 1 42 ? -3.949 -5.254 -24.375 1 30.88 42 ASP B CA 1
ATOM 1347 C C . ASP B 1 42 ? -3.314 -6.637 -24.219 1 30.88 42 ASP B C 1
ATOM 1349 O O . ASP B 1 42 ? -2.293 -6.789 -23.547 1 30.88 42 ASP B O 1
ATOM 1353 N N . SER B 1 43 ? -4.168 -7.559 -23.984 1 32.72 43 SER B N 1
ATOM 1354 C CA . SER B 1 43 ? -4.109 -9 -24.188 1 32.72 43 SER B CA 1
ATOM 1355 C C . SER B 1 43 ? -3.57 -9.344 -25.562 1 32.72 43 SER B C 1
ATOM 1357 O O . SER B 1 43 ? -4.223 -10.055 -26.328 1 32.72 43 SER B O 1
ATOM 1359 N N . ASN B 1 44 ? -3.381 -8.359 -26.422 1 33.34 44 ASN B N 1
ATOM 1360 C CA . ASN B 1 44 ? -2.75 -9.047 -27.547 1 33.34 44 ASN B CA 1
ATOM 1361 C C . ASN B 1 44 ? -1.964 -10.273 -27.078 1 33.34 44 ASN B C 1
ATOM 1363 O O . ASN B 1 44 ? -1.256 -10.898 -27.875 1 33.34 44 ASN B O 1
ATOM 1367 N N . GLY B 1 45 ? -1.345 -10.195 -25.922 1 31.45 45 GLY B N 1
ATOM 1368 C CA . GLY B 1 45 ? -0.811 -11.508 -25.594 1 31.45 45 GLY B CA 1
ATOM 1369 C C . GLY B 1 45 ? -1.865 -12.602 -25.594 1 31.45 45 GLY B C 1
ATOM 1370 O O . GLY B 1 45 ? -3.006 -12.367 -25.188 1 31.45 45 GLY B O 1
ATOM 1371 N N . ALA B 1 46 ? -2.248 -13.453 -26.531 1 31.56 46 ALA B N 1
ATOM 1372 C CA . ALA B 1 46 ? -2.762 -14.82 -26.531 1 31.56 46 ALA B CA 1
ATOM 1373 C C . ALA B 1 46 ? -3.006 -15.328 -25.125 1 31.56 46 ALA B C 1
ATOM 1375 O O . ALA B 1 46 ? -2.406 -14.828 -24.172 1 31.56 46 ALA B O 1
ATOM 1376 N N . GLY B 1 47 ? -4.18 -15.836 -24.516 1 41 47 GLY B N 1
ATOM 1377 C CA . GLY B 1 47 ? -4.27 -16.875 -23.516 1 41 47 GLY B CA 1
ATOM 1378 C C . GLY B 1 47 ? -2.945 -17.578 -23.25 1 41 47 GLY B C 1
ATOM 1379 O O . GLY B 1 47 ? -2.883 -18.812 -23.188 1 41 47 GLY B O 1
ATOM 1380 N N . ALA B 1 48 ? -1.975 -17.125 -23.781 1 46.72 48 ALA B N 1
ATOM 1381 C CA . ALA B 1 48 ? -0.616 -17.672 -23.75 1 46.72 48 ALA B CA 1
ATOM 1382 C C . ALA B 1 48 ? -0.223 -18.062 -22.328 1 46.72 48 ALA B C 1
ATOM 1384 O O . ALA B 1 48 ? -0.51 -17.344 -21.359 1 46.72 48 ALA B O 1
ATOM 1385 N N . ALA B 1 49 ? -0.217 -19.375 -21.984 1 70.62 49 ALA B N 1
ATOM 1386 C CA . ALA B 1 49 ? 0.265 -20.062 -20.797 1 70.62 49 ALA B CA 1
ATOM 1387 C C . ALA B 1 49 ? 1.298 -19.219 -20.047 1 70.62 49 ALA B C 1
ATOM 1389 O O . ALA B 1 49 ? 2.174 -18.609 -20.672 1 70.62 49 ALA B O 1
ATOM 1390 N N . ILE B 1 50 ? 0.696 -18.484 -18.875 1 90.5 50 ILE B N 1
ATOM 1391 C CA . ILE B 1 50 ? 1.699 -17.875 -18.016 1 90.5 50 ILE B CA 1
ATOM 1392 C C . ILE B 1 50 ? 3 -18.672 -18.094 1 90.5 50 ILE B C 1
ATOM 1394 O O . ILE B 1 50 ? 3.021 -19.875 -17.797 1 90.5 50 ILE B O 1
ATOM 1398 N N . SER B 1 51 ? 4.027 -18.031 -18.641 1 92.94 51 SER B N 1
ATOM 1399 C CA . SER B 1 51 ? 5.297 -18.734 -18.766 1 92.94 51 SER B CA 1
ATOM 1400 C C . SER B 1 51 ? 5.836 -19.156 -17.391 1 92.94 51 SER B C 1
ATOM 1402 O O . SER B 1 51 ? 5.465 -18.578 -16.375 1 92.94 51 SER B O 1
ATOM 1404 N N . ASP B 1 52 ? 6.66 -20.109 -17.484 1 94.12 52 ASP B N 1
ATOM 1405 C CA . ASP B 1 52 ? 7.301 -20.562 -16.25 1 94.12 52 ASP B CA 1
ATOM 1406 C C . ASP B 1 52 ? 8.141 -19.438 -15.633 1 94.12 52 ASP B C 1
ATOM 1408 O O . ASP B 1 52 ? 8.195 -19.312 -14.406 1 94.12 52 ASP B O 1
ATOM 1412 N N . GLN B 1 53 ? 8.789 -18.656 -16.469 1 94.44 53 GLN B N 1
ATOM 1413 C CA . GLN B 1 53 ? 9.609 -17.547 -16 1 94.44 53 GLN B CA 1
ATOM 1414 C C . GLN B 1 53 ? 8.766 -16.5 -15.281 1 94.44 53 GLN B C 1
ATOM 1416 O O . GLN B 1 53 ? 9.195 -15.922 -14.281 1 94.44 53 GLN B O 1
ATOM 1421 N N . LYS B 1 54 ? 7.625 -16.266 -15.805 1 97 54 LYS B N 1
ATOM 1422 C CA . LYS B 1 54 ? 6.723 -15.289 -15.195 1 97 54 LYS B CA 1
ATOM 1423 C C . LYS B 1 54 ? 6.199 -15.781 -13.852 1 97 54 LYS B C 1
ATOM 1425 O O . LYS B 1 54 ? 6.113 -15.016 -12.898 1 97 54 LYS B O 1
ATOM 1430 N N . ILE B 1 55 ? 5.863 -17.078 -13.797 1 97.38 55 ILE B N 1
ATOM 1431 C CA . ILE B 1 55 ? 5.387 -17.672 -12.555 1 97.38 55 ILE B CA 1
ATOM 1432 C C . ILE B 1 55 ? 6.5 -17.625 -11.508 1 97.38 55 ILE B C 1
ATOM 1434 O O . ILE B 1 55 ? 6.238 -17.391 -10.32 1 97.38 55 ILE B O 1
ATOM 1438 N N . GLU B 1 56 ? 7.711 -17.844 -11.953 1 95.62 56 GLU B N 1
ATOM 1439 C CA . GLU B 1 56 ? 8.852 -17.75 -11.047 1 95.62 56 GLU B CA 1
ATOM 1440 C C . GLU B 1 56 ? 9.031 -16.328 -10.523 1 95.62 56 GLU B C 1
ATOM 1442 O O . GLU B 1 56 ? 9.258 -16.141 -9.328 1 95.62 56 GLU B O 1
ATOM 1447 N N . ALA B 1 57 ? 8.969 -15.359 -11.414 1 96.56 57 ALA B N 1
ATOM 1448 C CA . ALA B 1 57 ? 9.078 -13.961 -11.008 1 96.56 57 ALA B CA 1
ATOM 1449 C C . ALA B 1 57 ? 7.961 -13.586 -10.031 1 96.56 57 ALA B C 1
ATOM 1451 O O . ALA B 1 57 ? 8.195 -12.859 -9.07 1 96.56 57 ALA B O 1
ATOM 1452 N N . PHE B 1 58 ? 6.793 -14.125 -10.297 1 97 58 PHE B N 1
ATOM 1453 C CA . PHE B 1 58 ? 5.664 -13.914 -9.398 1 97 58 PHE B CA 1
ATOM 1454 C C . PHE B 1 58 ? 5.961 -14.484 -8.016 1 97 58 PHE B C 1
ATOM 1456 O O . PHE B 1 58 ? 5.734 -13.82 -7 1 97 58 PHE B O 1
ATOM 1463 N N . ALA B 1 59 ? 6.355 -15.695 -7.98 1 96.06 59 ALA B N 1
ATOM 1464 C CA . ALA B 1 59 ? 6.609 -16.344 -6.699 1 96.06 59 ALA B CA 1
ATOM 1465 C C . ALA B 1 59 ? 7.625 -15.555 -5.875 1 96.06 59 ALA B C 1
ATOM 1467 O O . ALA B 1 59 ? 7.438 -15.359 -4.672 1 96.06 59 ALA B O 1
ATOM 1468 N N . VAL B 1 60 ? 8.688 -15.039 -6.512 1 96.25 60 VAL B N 1
ATOM 1469 C CA . VAL B 1 60 ? 9.711 -14.25 -5.832 1 96.25 60 VAL B CA 1
ATOM 1470 C C . VAL B 1 60 ? 9.102 -12.953 -5.309 1 96.25 60 VAL B C 1
ATOM 1472 O O . VAL B 1 60 ? 9.289 -12.594 -4.145 1 96.25 60 VAL B O 1
ATOM 1475 N N . ALA B 1 61 ? 8.336 -12.266 -6.191 1 96.25 61 ALA B N 1
ATOM 1476 C CA . ALA B 1 61 ? 7.688 -11.023 -5.785 1 96.25 61 ALA B CA 1
ATOM 1477 C C . ALA B 1 61 ? 6.715 -11.273 -4.633 1 96.25 61 ALA B C 1
ATOM 1479 O O . ALA B 1 61 ? 6.633 -10.477 -3.697 1 96.25 61 ALA B O 1
ATOM 1480 N N . TYR B 1 62 ? 5.969 -12.406 -4.742 1 95.06 62 TYR B N 1
ATOM 1481 C CA . TYR B 1 62 ? 5 -12.766 -3.713 1 95.06 62 TYR B CA 1
ATOM 1482 C C . TYR B 1 62 ? 5.676 -12.914 -2.355 1 95.06 62 TYR B C 1
ATOM 1484 O O . TYR B 1 62 ? 5.168 -12.422 -1.346 1 95.06 62 TYR B O 1
ATOM 1492 N N . LEU B 1 63 ? 6.785 -13.539 -2.322 1 94.88 63 LEU B N 1
ATOM 1493 C CA . LEU B 1 63 ? 7.508 -13.742 -1.068 1 94.88 63 LEU B CA 1
ATOM 1494 C C . LEU B 1 63 ? 8.023 -12.414 -0.522 1 94.88 63 LEU B C 1
ATOM 1496 O O . LEU B 1 63 ? 8.023 -12.195 0.69 1 94.88 63 LEU B O 1
ATOM 1500 N N . HIS B 1 64 ? 8.453 -11.508 -1.395 1 95 64 HIS B N 1
ATOM 1501 C CA . HIS B 1 64 ? 8.891 -10.18 -0.961 1 95 64 HIS B CA 1
ATOM 1502 C C . HIS B 1 64 ? 7.73 -9.375 -0.388 1 95 64 HIS B C 1
ATOM 1504 O O . HIS B 1 64 ? 7.863 -8.742 0.661 1 95 64 HIS B O 1
ATOM 1510 N N . VAL B 1 65 ? 6.609 -9.406 -1.035 1 95.19 65 VAL B N 1
ATOM 1511 C CA . VAL B 1 65 ? 5.41 -8.719 -0.571 1 95.19 65 VAL B CA 1
ATOM 1512 C C . VAL B 1 65 ? 4.973 -9.289 0.774 1 95.19 65 VAL B C 1
ATOM 1514 O O . VAL B 1 65 ? 4.594 -8.547 1.682 1 95.19 65 VAL B O 1
ATOM 1517 N N . ASP B 1 66 ? 4.973 -10.625 0.879 1 92.62 66 ASP B N 1
ATOM 1518 C CA . ASP B 1 66 ? 4.59 -11.289 2.119 1 92.62 66 ASP B CA 1
ATOM 1519 C C . ASP B 1 66 ? 5.484 -10.852 3.277 1 92.62 66 ASP B C 1
ATOM 1521 O O . ASP B 1 66 ? 5 -10.617 4.387 1 92.62 66 ASP B O 1
ATOM 1525 N N . LYS B 1 67 ? 6.754 -10.68 3.059 1 94.12 67 LYS B N 1
ATOM 1526 C CA . LYS B 1 67 ? 7.684 -10.219 4.086 1 94.12 67 LYS B CA 1
ATOM 1527 C C . LYS B 1 67 ? 7.363 -8.789 4.516 1 94.12 67 LYS B C 1
ATOM 1529 O O . LYS B 1 67 ? 7.355 -8.484 5.711 1 94.12 67 LYS B O 1
ATOM 1534 N N . VAL B 1 68 ? 7.125 -7.918 3.518 1 95.94 68 VAL B N 1
ATOM 1535 C CA . VAL B 1 68 ? 6.762 -6.539 3.826 1 95.94 68 VAL B CA 1
ATOM 1536 C C . VAL B 1 68 ? 5.5 -6.516 4.688 1 95.94 68 VAL B C 1
ATOM 1538 O O . VAL B 1 68 ? 5.438 -5.797 5.688 1 95.94 68 VAL B O 1
ATOM 1541 N N . ARG B 1 69 ? 4.516 -7.254 4.27 1 93.12 69 ARG B N 1
ATOM 1542 C CA . ARG B 1 69 ? 3.256 -7.332 5.004 1 93.12 69 ARG B CA 1
ATOM 1543 C C . ARG B 1 69 ? 3.492 -7.773 6.445 1 93.12 69 ARG B C 1
ATOM 1545 O O . ARG B 1 69 ? 2.957 -7.172 7.379 1 93.12 69 ARG B O 1
ATOM 1552 N N . GLN B 1 70 ? 4.301 -8.789 6.676 1 90.62 70 GLN B N 1
ATOM 1553 C CA . GLN B 1 70 ? 4.582 -9.32 8.00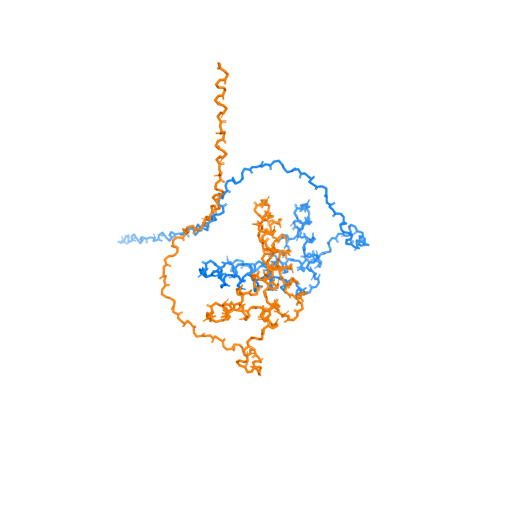8 1 90.62 70 GLN B CA 1
ATOM 1554 C C . GLN B 1 70 ? 5.324 -8.297 8.859 1 90.62 70 GLN B C 1
ATOM 1556 O O . GLN B 1 70 ? 4.953 -8.047 10.008 1 90.62 70 GLN B O 1
ATOM 1561 N N . ASP B 1 71 ? 6.328 -7.703 8.297 1 95.44 71 ASP B N 1
ATOM 1562 C CA . ASP B 1 71 ? 7.137 -6.73 9.023 1 95.44 71 ASP B CA 1
ATOM 1563 C C . ASP B 1 71 ? 6.293 -5.527 9.445 1 95.44 71 ASP B C 1
ATOM 1565 O O . ASP B 1 71 ? 6.375 -5.078 10.586 1 95.44 71 ASP B O 1
ATOM 1569 N N . TYR B 1 72 ? 5.488 -5.07 8.555 1 94.75 72 TYR B N 1
ATOM 1570 C CA . TYR B 1 72 ? 4.742 -3.857 8.859 1 94.75 72 TYR B CA 1
ATOM 1571 C C . TYR B 1 72 ? 3.512 -4.172 9.703 1 94.75 72 TYR B C 1
ATOM 1573 O O . TYR B 1 72 ? 3.039 -3.322 10.461 1 94.75 72 TYR B O 1
ATOM 1581 N N . SER B 1 73 ? 2.949 -5.41 9.562 1 91.31 73 SER B N 1
ATOM 1582 C CA . SER B 1 73 ? 1.87 -5.805 10.461 1 91.31 73 SER B CA 1
ATOM 1583 C C . SER B 1 73 ? 2.326 -5.781 11.914 1 91.31 73 SER B C 1
ATOM 1585 O O . SER B 1 73 ? 1.59 -5.332 12.797 1 91.31 73 SER B O 1
ATOM 1587 N N . ALA B 1 74 ? 3.496 -6.195 12.172 1 92.25 74 ALA B N 1
ATOM 1588 C CA . ALA B 1 74 ? 4.07 -6.184 13.516 1 92.25 74 ALA B CA 1
ATOM 1589 C C . ALA B 1 74 ? 4.258 -4.754 14.023 1 92.25 74 ALA B C 1
ATOM 1591 O O . ALA B 1 74 ? 3.904 -4.445 15.164 1 92.25 74 ALA B O 1
ATOM 1592 N N . LYS B 1 75 ? 4.754 -3.922 13.18 1 94.44 75 LYS B N 1
ATOM 1593 C CA . LYS B 1 75 ? 4.965 -2.525 13.547 1 94.44 75 LYS B CA 1
ATOM 1594 C C . LYS B 1 75 ? 3.641 -1.823 13.836 1 94.44 75 LYS B C 1
ATOM 1596 O O . LYS B 1 75 ? 3.527 -1.066 14.805 1 94.44 75 LYS B O 1
ATOM 1601 N N . LEU B 1 76 ? 2.721 -2.076 12.961 1 92.88 76 LEU B N 1
ATOM 1602 C CA . LEU B 1 76 ? 1.404 -1.463 13.094 1 92.88 76 LEU B CA 1
ATOM 1603 C C . LEU B 1 76 ? 0.729 -1.906 14.391 1 92.88 76 LEU B C 1
ATOM 1605 O O . LEU B 1 76 ? 0.083 -1.103 15.062 1 92.88 76 LEU B O 1
ATOM 1609 N N . GLY B 1 77 ? 0.849 -3.16 14.773 1 90.5 77 GLY B N 1
ATOM 1610 C CA . GLY B 1 77 ? 0.275 -3.684 16 1 90.5 77 GLY B CA 1
ATOM 1611 C C . GLY B 1 77 ? 0.897 -3.09 17.25 1 90.5 77 GLY B C 1
ATOM 1612 O O . GLY B 1 77 ? 0.235 -2.971 18.281 1 90.5 77 GLY B O 1
ATOM 1613 N N . ALA B 1 78 ? 2.041 -2.58 17.109 1 90.94 78 ALA B N 1
ATOM 1614 C CA . ALA B 1 78 ? 2.793 -2.068 18.266 1 90.94 78 ALA B CA 1
ATOM 1615 C C . ALA B 1 78 ? 2.674 -0.551 18.359 1 90.94 78 ALA B C 1
ATOM 1617 O O . ALA B 1 78 ? 3.236 0.064 19.266 1 90.94 78 ALA B O 1
ATOM 1618 N N . THR B 1 79 ? 1.98 0.005 17.391 1 91.38 79 THR B N 1
ATOM 1619 C CA . THR B 1 79 ? 1.895 1.459 17.312 1 91.38 79 THR B CA 1
ATOM 1620 C C . THR B 1 79 ? 0.487 1.936 17.672 1 91.38 79 THR B C 1
ATOM 1622 O O . THR B 1 79 ? -0.467 1.656 16.938 1 91.38 79 THR B O 1
ATOM 1625 N N . PRO B 1 80 ? 0.39 2.725 18.766 1 85.75 80 PRO B N 1
ATOM 1626 C CA . PRO B 1 80 ? -0.955 3.154 19.156 1 85.75 80 PRO B CA 1
ATOM 1627 C C . PRO B 1 80 ? -1.359 4.48 18.516 1 85.75 80 PRO B C 1
ATOM 1629 O O . PRO B 1 80 ? -2.551 4.777 18.406 1 85.75 80 PRO B O 1
ATOM 1632 N N . ASP B 1 81 ? -0.492 5.289 18.094 1 85.62 81 ASP B N 1
ATOM 1633 C CA . ASP B 1 81 ? -0.741 6.621 17.562 1 85.62 81 ASP B CA 1
ATOM 1634 C C . ASP B 1 81 ? -1.287 6.547 16.141 1 85.62 81 ASP B C 1
ATOM 1636 O O . ASP B 1 81 ? -0.691 5.902 15.266 1 85.62 81 ASP B O 1
ATOM 1640 N N . ALA B 1 82 ? -2.418 7.18 15.906 1 77.5 82 ALA B N 1
ATOM 1641 C CA . ALA B 1 82 ? -3.098 7.113 14.617 1 77.5 82 ALA B CA 1
ATOM 1642 C C . ALA B 1 82 ? -2.227 7.699 13.508 1 77.5 82 ALA B C 1
ATOM 1644 O O . ALA B 1 82 ? -2.182 7.164 12.398 1 77.5 82 ALA B O 1
ATOM 1645 N N . ALA B 1 83 ? -1.58 8.742 13.812 1 79.5 83 ALA B N 1
ATOM 1646 C CA . ALA B 1 83 ? -0.741 9.375 12.797 1 79.5 83 ALA B CA 1
ATOM 1647 C C . ALA B 1 83 ? 0.471 8.508 12.469 1 79.5 83 ALA B C 1
ATOM 1649 O O . ALA B 1 83 ? 0.86 8.383 11.305 1 79.5 83 ALA B O 1
ATOM 1650 N N . ALA B 1 84 ? 1.015 7.934 13.523 1 85.81 84 ALA B N 1
ATOM 1651 C CA . ALA B 1 84 ? 2.131 7.016 13.32 1 85.81 84 ALA B CA 1
ATOM 1652 C C . ALA B 1 84 ? 1.69 5.781 12.539 1 85.81 84 ALA B C 1
ATOM 1654 O O . ALA B 1 84 ? 2.422 5.297 11.672 1 85.81 84 ALA B O 1
ATOM 1655 N N . LYS B 1 85 ? 0.542 5.352 12.789 1 87.12 85 LYS B N 1
ATOM 1656 C CA . LYS B 1 85 ? 0.001 4.223 12.039 1 87.12 85 LYS B CA 1
ATOM 1657 C C . LYS B 1 85 ? -0.207 4.582 10.578 1 87.12 85 LYS B C 1
ATOM 1659 O O . LYS B 1 85 ? 0.1 3.783 9.688 1 87.12 85 LYS B O 1
ATOM 1664 N N . GLN B 1 86 ? -0.664 5.754 10.328 1 85.25 86 GLN B N 1
ATOM 1665 C CA . GLN B 1 86 ? -0.847 6.191 8.945 1 85.25 86 GLN B CA 1
ATOM 1666 C C . GLN B 1 86 ? 0.489 6.266 8.211 1 85.25 86 GLN B C 1
ATOM 1668 O O . GLN B 1 86 ? 0.58 5.898 7.035 1 85.25 86 GLN B O 1
ATOM 1673 N N . LYS B 1 87 ? 1.417 6.75 8.93 1 90.38 87 LYS B N 1
ATOM 1674 C CA . LYS B 1 87 ? 2.75 6.812 8.344 1 90.38 87 LYS B CA 1
ATOM 1675 C C . LYS B 1 87 ? 3.262 5.418 7.988 1 90.38 87 LYS B C 1
ATOM 1677 O O . LYS B 1 87 ? 3.746 5.191 6.875 1 90.38 87 LYS B O 1
ATOM 1682 N N . LEU B 1 88 ? 3.094 4.5 8.914 1 92.81 88 LEU B N 1
ATOM 1683 C CA . LEU B 1 88 ? 3.527 3.123 8.695 1 92.81 88 LEU B CA 1
ATOM 1684 C C . LEU B 1 88 ? 2.76 2.488 7.539 1 92.81 88 LEU B C 1
ATOM 1686 O O . LEU B 1 88 ? 3.33 1.729 6.754 1 92.81 88 LEU B O 1
ATOM 1690 N N . GLN B 1 89 ? 1.517 2.785 7.457 1 90.94 89 GLN B N 1
ATOM 1691 C CA . GLN B 1 89 ? 0.699 2.262 6.367 1 90.94 89 GLN B CA 1
ATOM 1692 C C . GLN B 1 89 ? 1.185 2.781 5.016 1 90.94 89 GLN B C 1
ATOM 1694 O O . GLN B 1 89 ? 1.261 2.025 4.043 1 90.94 89 GLN B O 1
ATOM 1699 N N . THR B 1 90 ? 1.517 4.039 4.914 1 93.12 90 THR B N 1
ATOM 1700 C CA . THR B 1 90 ? 2.008 4.621 3.668 1 93.12 90 THR B CA 1
ATOM 1701 C C . THR B 1 90 ? 3.371 4.043 3.303 1 93.12 90 THR B C 1
ATOM 1703 O O . THR B 1 90 ? 3.633 3.746 2.135 1 93.12 90 THR B O 1
ATOM 1706 N N . GLU B 1 91 ? 4.188 3.844 4.305 1 94.62 91 GLU B N 1
ATOM 1707 C CA . GLU B 1 91 ? 5.496 3.238 4.07 1 94.62 91 GLU B CA 1
ATOM 1708 C C . GLU B 1 91 ? 5.359 1.793 3.6 1 94.62 91 GLU B C 1
ATOM 1710 O O . GLU B 1 91 ? 6.074 1.359 2.693 1 94.62 91 GLU B O 1
ATOM 1715 N N . ALA B 1 92 ? 4.449 1.117 4.254 1 95.56 92 ALA B N 1
ATOM 1716 C CA . ALA B 1 92 ? 4.172 -0.257 3.846 1 95.56 92 ALA B CA 1
ATOM 1717 C C . ALA B 1 92 ? 3.711 -0.316 2.393 1 95.56 92 ALA B C 1
ATOM 1719 O O . ALA B 1 92 ? 4.176 -1.155 1.619 1 95.56 92 ALA B O 1
ATOM 1720 N N . SER B 1 93 ? 2.809 0.584 2.049 1 96.56 93 SER B N 1
ATOM 1721 C CA . SER B 1 93 ? 2.287 0.637 0.687 1 96.56 93 SER B CA 1
ATOM 1722 C C . SER B 1 93 ? 3.404 0.885 -0.323 1 96.56 93 SER B C 1
ATOM 1724 O O . SER B 1 93 ? 3.475 0.216 -1.355 1 96.56 93 SER B O 1
ATOM 1726 N N . LYS B 1 94 ? 4.266 1.819 -0.014 1 96.44 94 LYS B N 1
ATOM 1727 C CA . LYS B 1 94 ? 5.406 2.123 -0.873 1 96.44 94 LYS B CA 1
ATOM 1728 C C . LYS B 1 94 ? 6.312 0.906 -1.034 1 96.44 94 LYS B C 1
ATOM 1730 O O . LYS B 1 94 ? 6.707 0.562 -2.15 1 96.44 94 LYS B O 1
ATOM 1735 N N . GLN B 1 95 ? 6.523 0.248 0.051 1 96.94 95 GLN B N 1
ATOM 1736 C CA . GLN B 1 95 ? 7.426 -0.898 0.034 1 96.94 95 GLN B CA 1
ATOM 1737 C C . GLN B 1 95 ? 6.805 -2.078 -0.705 1 96.94 95 GLN B C 1
ATOM 1739 O O . GLN B 1 95 ? 7.5 -2.822 -1.398 1 96.94 95 GLN B O 1
ATOM 1744 N N . MET B 1 96 ? 5.504 -2.297 -0.537 1 96.62 96 MET B N 1
ATOM 1745 C CA . MET B 1 96 ? 4.832 -3.385 -1.239 1 96.62 96 MET B CA 1
ATOM 1746 C C . MET B 1 96 ? 4.914 -3.191 -2.75 1 96.62 96 MET B C 1
ATOM 1748 O O . MET B 1 96 ? 5.25 -4.125 -3.482 1 96.62 96 MET B O 1
ATOM 1752 N N . VAL B 1 97 ? 4.707 -1.988 -3.213 1 96.5 97 VAL B N 1
ATOM 1753 C CA . VAL B 1 97 ? 4.758 -1.682 -4.641 1 96.5 97 VAL B CA 1
ATOM 1754 C C . VAL B 1 97 ? 6.195 -1.807 -5.141 1 96.5 97 VAL B C 1
ATOM 1756 O O . VAL B 1 97 ? 6.445 -2.436 -6.172 1 96.5 97 VAL B O 1
ATOM 1759 N N . GLN B 1 98 ? 7.137 -1.295 -4.406 1 96.56 98 GLN B N 1
ATOM 1760 C CA . GLN B 1 98 ? 8.539 -1.333 -4.805 1 96.56 98 GLN B CA 1
ATOM 1761 C C . GLN B 1 98 ? 9.062 -2.766 -4.84 1 96.56 98 GLN B C 1
ATOM 1763 O O . GLN B 1 98 ? 9.898 -3.107 -5.68 1 96.56 98 GLN B O 1
ATOM 1768 N N . SER B 1 99 ? 8.617 -3.574 -3.91 1 97.19 99 SER B N 1
ATOM 1769 C CA . SER B 1 99 ? 9.039 -4.973 -3.875 1 97.19 99 SER B CA 1
ATOM 1770 C C . SER B 1 99 ? 8.648 -5.695 -5.156 1 97.19 99 SER B C 1
ATOM 1772 O O . SER B 1 99 ? 9.422 -6.5 -5.684 1 97.19 99 SER B O 1
ATOM 1774 N N . VAL B 1 100 ? 7.465 -5.418 -5.68 1 97.12 100 VAL B N 1
ATOM 1775 C CA . VAL B 1 100 ? 7.031 -6.035 -6.93 1 97.12 100 VAL B CA 1
ATOM 1776 C C . VAL B 1 100 ? 7.832 -5.453 -8.094 1 97.12 100 VAL B C 1
ATOM 1778 O O . VAL B 1 100 ? 8.375 -6.199 -8.914 1 97.12 100 VAL B O 1
ATOM 1781 N N . GLU B 1 101 ? 7.992 -4.117 -8.125 1 96.5 101 GLU B N 1
ATOM 1782 C CA . GLU B 1 101 ? 8.648 -3.434 -9.234 1 96.5 101 GLU B CA 1
ATOM 1783 C C . GLU B 1 101 ? 10.133 -3.779 -9.289 1 96.5 101 GLU B C 1
ATOM 1785 O O . GLU B 1 101 ? 10.734 -3.791 -10.367 1 96.5 101 GLU B O 1
ATOM 1790 N N . ALA B 1 102 ? 10.664 -4.09 -8.188 1 97 102 ALA B N 1
ATOM 1791 C CA . ALA B 1 102 ? 12.094 -4.379 -8.133 1 97 102 ALA B CA 1
ATOM 1792 C C . ALA B 1 102 ? 12.375 -5.82 -8.539 1 97 102 ALA B C 1
ATOM 1794 O O . ALA B 1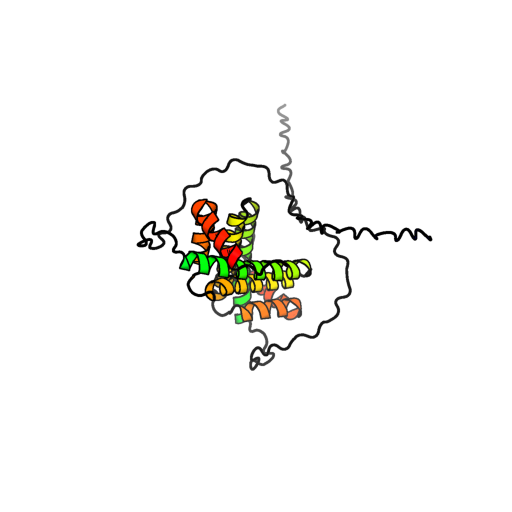 102 ? 13.531 -6.188 -8.773 1 97 102 ALA B O 1
ATOM 1795 N N . THR B 1 103 ? 11.367 -6.613 -8.508 1 97.06 103 THR B N 1
ATOM 1796 C CA . THR B 1 103 ? 11.539 -7.992 -8.953 1 97.06 103 THR B CA 1
ATOM 1797 C C . THR B 1 103 ? 11.625 -8.062 -10.477 1 97.06 103 THR B C 1
ATOM 1799 O O . THR B 1 103 ? 10.688 -7.676 -11.172 1 97.06 103 THR B O 1
ATOM 1802 N N . PRO B 1 104 ? 12.742 -8.578 -10.992 1 96.62 104 PRO B N 1
ATOM 1803 C CA . PRO B 1 104 ? 12.844 -8.672 -12.453 1 96.62 104 PRO B CA 1
ATOM 1804 C C . PRO B 1 104 ? 11.766 -9.57 -13.062 1 96.62 104 PRO B C 1
ATOM 1806 O O . PRO B 1 104 ? 11.414 -10.602 -12.484 1 96.62 104 PRO B O 1
ATOM 1809 N N . GLY B 1 105 ? 11.172 -9.07 -14.18 1 95.94 105 GLY B N 1
ATOM 1810 C CA . GLY B 1 105 ? 10.32 -9.93 -14.984 1 95.94 105 GLY B CA 1
ATOM 1811 C C . GLY B 1 105 ? 8.852 -9.836 -14.625 1 95.94 105 GLY B C 1
ATOM 1812 O O . GLY B 1 105 ? 8.023 -10.578 -15.148 1 95.94 105 GLY B O 1
ATOM 1813 N N . ILE B 1 106 ? 8.539 -8.844 -13.719 1 96.69 106 ILE B N 1
ATOM 1814 C CA . ILE B 1 106 ? 7.121 -8.766 -13.359 1 96.69 106 ILE B CA 1
ATOM 1815 C C . ILE B 1 106 ? 6.758 -7.328 -13 1 96.69 106 ILE B C 1
ATOM 1817 O O . ILE B 1 106 ? 7.52 -6.637 -12.32 1 96.69 106 ILE B O 1
ATOM 1821 N N . SER B 1 107 ? 5.586 -6.891 -13.484 1 95.69 107 SER B N 1
ATOM 1822 C CA . SER B 1 107 ? 5.016 -5.605 -13.109 1 95.69 107 SER B CA 1
ATOM 1823 C C . SER B 1 107 ? 3.934 -5.766 -12.047 1 95.69 107 SER B C 1
ATOM 1825 O O . SER B 1 107 ? 3.498 -6.883 -11.758 1 95.69 107 SER B O 1
ATOM 1827 N N . VAL B 1 108 ? 3.471 -4.676 -11.508 1 95 108 VAL B N 1
ATOM 1828 C CA . VAL B 1 108 ? 2.406 -4.715 -10.516 1 95 108 VAL B CA 1
ATOM 1829 C C . VAL B 1 108 ? 1.128 -5.262 -11.141 1 95 108 VAL B C 1
ATOM 1831 O O . VAL B 1 108 ? 0.411 -6.051 -10.523 1 95 108 VAL B O 1
ATOM 1834 N N . ASP B 1 109 ? 0.863 -4.859 -12.406 1 92.88 109 ASP B N 1
ATOM 1835 C CA . ASP B 1 109 ? -0.328 -5.336 -13.102 1 92.88 109 ASP B CA 1
ATOM 1836 C C . ASP B 1 109 ? -0.243 -6.836 -13.367 1 92.88 109 ASP B C 1
ATOM 1838 O O . ASP B 1 109 ? -1.23 -7.559 -13.211 1 92.88 109 ASP B O 1
ATOM 1842 N N . GLU B 1 110 ? 0.892 -7.281 -13.781 1 94.94 110 GLU B N 1
ATOM 1843 C CA . GLU B 1 110 ? 1.094 -8.711 -14.016 1 94.94 110 GLU B CA 1
ATOM 1844 C C . GLU B 1 110 ? 1.004 -9.5 -12.711 1 94.94 110 GLU B C 1
ATOM 1846 O O . GLU B 1 110 ? 0.439 -10.594 -12.68 1 94.94 110 GLU B O 1
ATOM 1851 N N . TYR B 1 111 ? 1.578 -8.984 -11.727 1 96.62 111 TYR B N 1
ATOM 1852 C CA . TYR B 1 111 ? 1.479 -9.594 -10.398 1 96.62 111 TYR B CA 1
ATOM 1853 C C . TYR B 1 111 ? 0.023 -9.812 -10.008 1 96.62 111 TYR B C 1
ATOM 1855 O O . TYR B 1 111 ? -0.361 -10.922 -9.633 1 96.62 111 TYR B O 1
ATOM 1863 N N . SER B 1 112 ? -0.799 -8.789 -10.125 1 93.56 112 SER B N 1
ATOM 1864 C CA . SER B 1 112 ? -2.215 -8.867 -9.773 1 93.56 112 SER B CA 1
ATOM 1865 C C . SER B 1 112 ? -2.951 -9.852 -10.68 1 93.56 112 SER B C 1
ATOM 1867 O O . SER B 1 112 ? -3.838 -10.578 -10.219 1 93.56 112 SER B O 1
ATOM 1869 N N . ALA B 1 113 ? -2.545 -9.906 -11.922 1 91.56 113 ALA B N 1
ATOM 1870 C CA . ALA B 1 113 ? -3.176 -10.82 -12.875 1 91.56 113 ALA B CA 1
ATOM 1871 C C . ALA B 1 113 ? -2.877 -12.273 -12.523 1 91.56 113 ALA B C 1
ATOM 1873 O O . ALA B 1 113 ? -3.77 -13.125 -12.562 1 91.56 113 ALA B O 1
ATOM 1874 N N . ILE B 1 114 ? -1.693 -12.523 -12.195 1 95.25 114 ILE B N 1
ATOM 1875 C CA . ILE B 1 114 ? -1.304 -13.891 -11.875 1 95.25 114 ILE B CA 1
ATOM 1876 C C . ILE B 1 114 ? -1.941 -14.312 -10.555 1 95.25 114 ILE B C 1
ATOM 1878 O O . ILE B 1 114 ? -2.373 -15.453 -10.398 1 95.25 114 ILE B O 1
ATOM 1882 N N . LEU B 1 115 ? -1.994 -13.422 -9.625 1 94.5 115 LEU B N 1
ATOM 1883 C CA . LEU B 1 115 ? -2.695 -13.703 -8.375 1 94.5 115 LEU B CA 1
ATOM 1884 C C . LEU B 1 115 ? -4.145 -14.094 -8.641 1 94.5 115 LEU B C 1
ATOM 1886 O O . LEU B 1 115 ? -4.641 -15.086 -8.094 1 94.5 115 LEU B O 1
ATOM 1890 N N . THR B 1 116 ? -4.805 -13.336 -9.516 1 90.19 116 THR B N 1
ATOM 1891 C CA . THR B 1 116 ? -6.191 -13.594 -9.883 1 90.19 116 THR B CA 1
ATOM 1892 C C . THR B 1 116 ? -6.316 -14.938 -10.602 1 90.19 116 THR B C 1
ATOM 1894 O O . THR B 1 116 ? -7.223 -15.719 -10.312 1 90.19 116 THR B O 1
ATOM 1897 N N . ALA B 1 117 ? -5.359 -15.203 -11.484 1 91.56 117 ALA B N 1
ATOM 1898 C CA . ALA B 1 117 ? -5.367 -16.469 -12.219 1 91.56 117 ALA B CA 1
ATOM 1899 C C . ALA B 1 117 ? -5.191 -17.656 -11.273 1 91.56 117 ALA B C 1
ATOM 1901 O O . ALA B 1 117 ? -5.883 -18.672 -11.406 1 91.56 117 ALA B O 1
ATOM 1902 N N . ALA B 1 118 ? -4.32 -17.453 -10.32 1 92.75 118 ALA B N 1
ATOM 1903 C CA . ALA B 1 118 ? -4.035 -18.531 -9.375 1 92.75 118 ALA B CA 1
ATOM 1904 C C . ALA B 1 118 ? -5.25 -18.828 -8.5 1 92.75 118 ALA B C 1
ATOM 1906 O O . ALA B 1 118 ? -5.414 -19.938 -8.008 1 92.75 118 ALA B O 1
ATOM 1907 N N . GLN B 1 119 ? -6.094 -17.891 -8.312 1 88.25 119 GLN B N 1
ATOM 1908 C CA . GLN B 1 119 ? -7.297 -18.062 -7.496 1 88.25 119 GLN B CA 1
ATOM 1909 C C . GLN B 1 119 ? -8.391 -18.781 -8.273 1 88.25 119 GLN B C 1
ATOM 1911 O O . GLN B 1 119 ? -9.219 -19.469 -7.684 1 88.25 119 GLN B O 1
ATOM 1916 N N . ASN B 1 120 ? -8.312 -18.609 -9.586 1 89.12 120 ASN B N 1
ATOM 1917 C CA . ASN B 1 120 ? -9.453 -19.047 -10.391 1 89.12 120 ASN B CA 1
ATOM 1918 C C . ASN B 1 120 ? -9.117 -20.297 -11.203 1 89.12 120 ASN B C 1
ATOM 1920 O O . ASN B 1 120 ? -10.016 -20.953 -11.75 1 89.12 120 ASN B O 1
ATOM 1924 N N . ASP B 1 121 ? -7.848 -20.625 -11.281 1 92 121 ASP B N 1
ATOM 1925 C CA . ASP B 1 121 ? -7.379 -21.766 -12.078 1 92 121 ASP B CA 1
ATOM 1926 C C . ASP B 1 121 ? -6.457 -22.656 -11.266 1 92 121 ASP B C 1
ATOM 1928 O O . ASP B 1 121 ? -5.297 -22.328 -11.023 1 92 121 ASP B O 1
ATOM 1932 N N . PRO B 1 122 ? -6.91 -23.891 -10.867 1 93 122 PRO B N 1
ATOM 1933 C CA . PRO B 1 122 ? -6.102 -24.812 -10.055 1 93 122 PRO B CA 1
ATOM 1934 C C . PRO B 1 122 ? -4.777 -25.172 -10.719 1 93 122 PRO B C 1
ATOM 1936 O O . PRO B 1 122 ? -3.785 -25.422 -10.031 1 93 122 PRO B O 1
ATOM 1939 N N . ALA B 1 123 ? -4.73 -25.141 -12.008 1 93.56 123 ALA B N 1
ATOM 1940 C CA . ALA B 1 123 ? -3.479 -25.438 -12.703 1 93.56 123 ALA B CA 1
ATOM 1941 C C . ALA B 1 123 ? -2.447 -24.344 -12.477 1 93.56 123 ALA B C 1
ATOM 1943 O O . ALA B 1 123 ? -1.27 -24.625 -12.234 1 93.56 123 ALA B O 1
ATOM 1944 N N . VAL B 1 124 ? -2.879 -23.109 -12.508 1 93.88 124 VAL B N 1
ATOM 1945 C CA . VAL B 1 124 ? -1.998 -21.969 -12.227 1 93.88 124 VAL B CA 1
ATOM 1946 C C . VAL B 1 124 ? -1.592 -21.984 -10.758 1 93.88 124 VAL B C 1
ATOM 1948 O O . VAL B 1 124 ? -0.424 -21.766 -10.43 1 93.88 124 VAL B O 1
ATOM 1951 N N . ALA B 1 125 ? -2.564 -22.281 -9.922 1 92.38 125 ALA B N 1
ATOM 1952 C CA . ALA B 1 125 ? -2.303 -22.344 -8.484 1 92.38 125 ALA B CA 1
ATOM 1953 C C . ALA B 1 125 ? -1.218 -23.375 -8.172 1 92.38 125 ALA B C 1
ATOM 1955 O O . ALA B 1 125 ? -0.323 -23.109 -7.363 1 92.38 125 ALA B O 1
ATOM 1956 N N . LYS B 1 126 ? -1.284 -24.5 -8.797 1 94.62 126 LYS B N 1
ATOM 1957 C CA . LYS B 1 126 ? -0.315 -25.562 -8.57 1 94.62 126 LYS B CA 1
ATOM 1958 C C . LYS B 1 126 ? 1.076 -25.156 -9.047 1 94.62 126 LYS B C 1
ATOM 1960 O O . LYS B 1 126 ? 2.07 -25.406 -8.359 1 94.62 126 LYS B O 1
ATOM 1965 N N . ARG B 1 127 ? 1.196 -24.484 -10.156 1 95.62 127 ARG B N 1
ATOM 1966 C CA . ARG B 1 127 ? 2.477 -24.016 -10.672 1 95.62 127 ARG B CA 1
ATOM 1967 C C . ARG B 1 127 ? 3.092 -22.969 -9.75 1 95.62 127 ARG B C 1
ATOM 1969 O O . ARG B 1 127 ? 4.297 -23 -9.484 1 95.62 127 ARG B O 1
ATOM 1976 N N . VAL B 1 128 ? 2.236 -22.156 -9.273 1 95.31 128 VAL B N 1
ATOM 1977 C CA . VAL B 1 128 ? 2.686 -21.125 -8.344 1 95.31 128 VAL B CA 1
ATOM 1978 C C . VAL B 1 128 ? 3.193 -21.781 -7.059 1 95.31 128 VAL B C 1
ATOM 1980 O O . VAL B 1 128 ? 4.258 -21.406 -6.551 1 95.31 128 VAL B O 1
ATOM 1983 N N . GLN B 1 129 ? 2.449 -22.688 -6.566 1 94.31 129 GLN B N 1
ATOM 1984 C CA . GLN B 1 129 ? 2.826 -23.375 -5.332 1 94.31 129 GLN B CA 1
ATOM 1985 C C . GLN B 1 129 ? 4.168 -24.094 -5.484 1 94.31 129 GLN B C 1
ATOM 1987 O O . GLN B 1 129 ? 4.996 -24.062 -4.57 1 94.31 129 GLN B O 1
ATOM 1992 N N . GLU B 1 130 ? 4.359 -24.656 -6.562 1 95.06 130 GLU B N 1
ATOM 1993 C CA . GLU B 1 130 ? 5.613 -25.359 -6.832 1 95.06 130 GLU B CA 1
ATOM 1994 C C . GLU B 1 130 ? 6.793 -24.391 -6.82 1 95.06 130 GLU B C 1
ATOM 1996 O O . GLU B 1 130 ? 7.844 -24.688 -6.25 1 95.06 130 GLU B O 1
ATOM 2001 N N . LYS B 1 131 ? 6.586 -23.203 -7.391 1 95.88 131 LYS B N 1
ATOM 2002 C CA . LYS B 1 131 ? 7.664 -22.219 -7.434 1 95.88 131 LYS B CA 1
ATOM 2003 C C . LYS B 1 131 ? 7.898 -21.609 -6.059 1 95.88 131 LYS B C 1
ATOM 2005 O O . LYS B 1 131 ? 9.031 -21.281 -5.703 1 95.88 131 LYS B O 1
ATOM 2010 N N . LEU B 1 132 ? 6.852 -21.469 -5.305 1 95.31 132 LEU B N 1
ATOM 2011 C CA . LEU B 1 132 ? 6.977 -20.922 -3.959 1 95.31 132 LEU B CA 1
ATOM 2012 C C . LEU B 1 132 ? 7.789 -21.859 -3.068 1 95.31 132 LEU B C 1
ATOM 2014 O O . LEU B 1 132 ? 8.586 -21.406 -2.246 1 95.31 132 LEU B O 1
ATOM 2018 N N . GLN B 1 133 ? 7.535 -23.109 -3.27 1 92.5 133 GLN B N 1
ATOM 2019 C CA . GLN B 1 133 ? 8.25 -24.109 -2.471 1 92.5 133 GLN B CA 1
ATOM 2020 C C . GLN B 1 133 ? 9.742 -24.109 -2.801 1 92.5 133 GLN B C 1
ATOM 2022 O O . GLN B 1 133 ? 10.578 -24.312 -1.921 1 92.5 133 GLN B O 1
ATOM 2027 N N . LYS B 1 134 ? 10.016 -23.75 -3.971 1 90.25 134 LYS B N 1
ATOM 2028 C CA . LYS B 1 134 ? 11.414 -23.734 -4.406 1 90.25 134 LYS B CA 1
ATOM 2029 C C . LYS B 1 134 ? 12.094 -22.438 -3.98 1 90.25 134 LYS B C 1
ATOM 2031 O O . LYS B 1 134 ? 13.312 -22.406 -3.766 1 90.25 134 LYS B O 1
ATOM 2036 N N . SER B 1 135 ? 11.273 -21.391 -3.859 1 84.62 135 SER B N 1
ATOM 2037 C CA . SER B 1 135 ? 11.828 -20.078 -3.578 1 84.62 135 SER B CA 1
ATOM 2038 C C . SER B 1 135 ? 11.828 -19.781 -2.082 1 84.62 135 SER B C 1
ATOM 2040 O O . SER B 1 135 ? 12.523 -18.875 -1.621 1 84.62 135 SER B O 1
ATOM 2042 N N . ALA B 1 136 ? 10.961 -20.453 -1.331 1 77.88 136 ALA B N 1
ATOM 2043 C CA . ALA B 1 136 ? 10.867 -20.203 0.103 1 77.88 136 ALA B CA 1
ATOM 2044 C C . ALA B 1 136 ? 12.078 -20.766 0.844 1 77.88 136 ALA B C 1
ATOM 2046 O O . ALA B 1 136 ? 12.578 -21.828 0.493 1 77.88 136 ALA B O 1
ATOM 2047 N N . PRO B 1 137 ? 12.539 -19.797 1.678 1 67.44 137 PRO B N 1
ATOM 2048 C CA . PRO B 1 137 ? 13.602 -20.422 2.473 1 67.44 137 PRO B CA 1
ATOM 2049 C C . PRO B 1 137 ? 13.133 -21.688 3.182 1 67.44 137 PRO B C 1
ATOM 2051 O O . PRO B 1 137 ? 11.961 -21.797 3.547 1 67.44 137 PRO B O 1
ATOM 2054 N N . ALA B 1 138 ? 13.922 -22.734 2.994 1 53.12 138 ALA B N 1
ATOM 2055 C CA . ALA B 1 138 ? 13.656 -24.031 3.635 1 53.12 138 ALA B CA 1
ATOM 2056 C C . ALA B 1 138 ? 13.305 -23.844 5.109 1 53.12 138 ALA B C 1
ATOM 2058 O O . ALA B 1 138 ? 13.922 -23.031 5.805 1 53.12 138 ALA B O 1
ATOM 2059 N N . GLN B 1 139 ? 12 -23.797 5.355 1 45.78 139 GLN B N 1
ATOM 2060 C CA . GLN B 1 139 ? 11.719 -23.844 6.785 1 45.78 139 GLN B CA 1
ATOM 2061 C C . GLN B 1 139 ? 12.555 -24.922 7.477 1 45.78 139 GLN B C 1
ATOM 2063 O O . GLN B 1 139 ? 12.688 -26.047 6.965 1 45.78 139 GLN B O 1
ATOM 2068 N N . PRO B 1 140 ? 13.344 -24.484 8.344 1 42.72 140 PRO B N 1
ATOM 2069 C CA . PRO B 1 140 ? 14.094 -25.547 9.016 1 42.72 140 PRO B CA 1
ATOM 2070 C C . PRO B 1 140 ? 13.188 -26.656 9.539 1 42.72 140 PRO B C 1
ATOM 2072 O O . PRO B 1 140 ? 12 -26.438 9.781 1 42.72 140 PRO B O 1
#

InterPro domains:
  IPR025433 Domain of unknown function DUF4168 [PF13767] (51-128)

=== Feature glossary ===
A reading guide for the features in this record.

Start from the sequence.

  · Sequence gives the chain of amino acids in standard one-letter code (A=alanine, C=cysteine, …, Y=tyrosine), read N→C. It is the only feature that is directly encoded by the gene; all structural features are derived from the folded form of this sequence.

Fold it, and you get atomic coordinates and the backbone conformation that goes with them.

  · The mmCIF table is the protein's shape written out atom by atom. For each backbone N, Cα, C, and carbonyl O, it records an (x, y, z) coordinate triple in Å plus the residue type, chain letter, and residue number.

  · Backbone dihedral angles. Every residue except chain termini has a φ (preceding-C → N → Cα → C) and a ψ (N → Cα → C → next-N). They are reported in degrees following the IUPAC sign convention. Secondary structure is essentially a statement about which (φ, ψ) basin each residue occupies.

  · DSSP 8-state secondary structure assigns each residue one of H (α-helix), G (3₁₀-helix), I (π-helix), E (extended β-strand), B (isolated β-bridge), T (hydrogen-bonded turn), S (bend), or '-' (coil). The assignment is computed from backbone hydrogen-bond geometry via the Kabsch–Sander algorithm.

  · P-SEA three-state annotation labels each residue as helix, strand, or coil based purely on the geometry of the Cα trace. It serves as a fallback when the full backbone (and thus DSSP) is unavailable.

Summarize the fold with a handful of shape descriptors and a per-residue structural alphabet.

  · Radius of gyration (Rg) is the root-mean-square distance of Cα atoms from their centroid — a single number for overall size and compactness. A globular domain of N residues has Rg ≈ 2.2·N^0.38 Å; an extended or disordered chain has a much larger Rg. The Cα contact count is the number of residue pairs whose Cα atoms are within 8 Å and are more than four positions apart in sequence — a standard proxy for tertiary packing density. The bounding box is the smallest axis-aligned box enclosing all Cα atoms.

  · Foldseek's 3Di representation compresses backbone geometry into a per-residue letter drawn from a learned twenty-state alphabet. It captures the tertiary interaction pattern around each residue — which residues are packed against it in space, regardless of where they are in sequence.

  · Accessible surface area quantifies burial. A residue with SASA near zero is packed into the hydrophobic core; one with SASA >100 Å² sits on the surface. Computed here via the Shrake–Rupley numerical algorithm with a 1.4 Å probe.

Ask how reliable the model is.

  · For AlphaFold models, the B-factor field carries pLDDT — the model's own estimate of local accuracy on a 0–100 scale. Regions with pLDDT<50 should be treated as essentially unmodeled; they often correspond to intrinsically disordered segments.

  · For experimental (PDB) structures, the B-factor (temperature factor) quantifies the positional spread of each atom in the crystal — a combination of thermal vibration and static disorder — in units of Å². High B-factors mark flexible loops or poorly resolved regions; low B-factors mark the rigid, well-ordered core.

  · PAE(i, j) answers: if I align the predicted and true structures on residue i, how far off (in Å) do I expect residue j to be? A block-diagonal PAE matrix with low values on the blocks and high values off-diagonal is the signature of a multi-domain protein with confidently predicted domains but uncertain inter-domain orientation.

Place it in context: what it resembles, what it is annotated as, and how it looks.

  · Structural nearest neighbors (via Foldseek easy-search vs the PDB). Reported per hit: target PDB id, E-value, and alignment TM-score. A TM-score above ~0.5 is the conventional threshold for 'same fold'.

  · Functional annotations link the protein to curated databases. InterPro entries identify conserved domains and families by matching the sequence against member-database signatures (Pfam, PROSITE, CDD, …). Gene Ontology (GO) terms describe molecular function, biological process, and cellular component in a controlled vocabulary. CATH places the structure in a hierarchical fold classification (Class/Architecture/Topology/Homologous-superfamily). The organism is the source species.

  · Plot images: a contact map (which residues are close in 3D, as an N×N binary image), a Ramachandran scatter (backbone torsion angles, revealing secondary-structure composition at a glance), and — for AlphaFold structures — a PAE heatmap (pairwise prediction confidence).

  · Structure images are PyMOL renders from six orthogonal camera directions. Cartoon representation draws helices as coils and strands as arrows; sticks shows the backbone as bonds; surface shows the solvent-excluded envelope. Rainbow coloring maps sequence position to hue (blue→red, N→C); chain coloring assigns a distinct color per polypeptide.